Protein AF-A0A256ZF94-F1 (afdb_monomer_lite)

Secondary structure (DSSP, 8-state):
---HHHHHHHHHHHH---HHHHHHHHHHHHHTT-TTHHHH-SPPPPHHHHHH-HHHHHHHHHHHHHHHHHHHHHHTT-HHHHHHHHHHHHHHHHHHHHHHHHHHT--HHHHHHHHHHHHHHHHHHHHTTT--HHHHHHHHHHHHHHHHHHT-HHHHHHHHHHHHHHHHHHHH--HHHHHHHHHHHHHHHHHHHH-SSSHHHHHHHHHHHH--SHHHHHHHHHHHHHHHHHS---HHHHHHHHHHHHHHHHHHHHHTTHHHHHHTSSS-HHHHHHHHHHTTSTTTHHHHHHHHHHHHH---HHHHHHHHHHHHHSTTS-S--HHHHHHHHHHHTT---------

Structure (mmCIF, N/CA/C/O backbone):
data_AF-A0A256ZF94-F1
#
_entry.id   AF-A0A256ZF94-F1
#
loop_
_atom_site.group_PDB
_atom_site.id
_atom_site.type_symbol
_atom_site.label_atom_id
_atom_site.label_alt_id
_atom_site.label_comp_id
_atom_site.label_asym_id
_atom_site.label_entity_id
_atom_site.label_seq_id
_atom_site.pdbx_PDB_ins_code
_atom_site.Cartn_x
_atom_site.Cartn_y
_atom_site.Cartn_z
_atom_site.occupancy
_atom_site.B_iso_or_equiv
_atom_site.auth_seq_id
_atom_site.auth_comp_id
_atom_site.auth_asym_id
_atom_site.auth_atom_id
_atom_site.pdbx_PDB_model_num
ATOM 1 N N . MET A 1 1 ? -0.340 -6.735 3.953 1.00 87.12 1 MET A N 1
ATOM 2 C CA . MET A 1 1 ? -1.603 -6.292 4.560 1.00 87.12 1 MET A CA 1
ATOM 3 C C . MET A 1 1 ? -1.703 -6.907 5.923 1.00 87.12 1 MET A C 1
ATOM 5 O O . MET A 1 1 ? -1.241 -8.043 6.055 1.00 87.12 1 MET A O 1
ATOM 9 N N . PRO A 1 2 ? -2.253 -6.190 6.906 1.00 92.75 2 PRO A N 1
ATOM 10 C CA . PRO A 1 2 ? -2.688 -6.822 8.139 1.00 92.75 2 PRO A CA 1
ATOM 11 C C . PRO A 1 2 ? -3.667 -7.961 7.834 1.00 92.75 2 PRO A C 1
ATOM 13 O O . PRO A 1 2 ? -4.365 -7.941 6.823 1.00 92.75 2 PRO A O 1
ATOM 16 N N . SER A 1 3 ? -3.683 -8.992 8.675 1.00 94.31 3 SER A N 1
ATOM 17 C CA . SER A 1 3 ? -4.675 -10.062 8.543 1.00 94.31 3 SER A CA 1
ATOM 18 C C . SER A 1 3 ? -6.047 -9.591 9.034 1.00 94.31 3 SER A C 1
ATOM 20 O O . SER A 1 3 ? -6.138 -8.653 9.830 1.00 94.31 3 SER A O 1
ATOM 22 N N . TRP A 1 4 ? -7.120 -10.296 8.656 1.00 95.06 4 TRP A N 1
ATOM 23 C CA . TRP A 1 4 ? -8.466 -10.013 9.178 1.00 95.06 4 TRP A CA 1
ATOM 24 C C . TRP A 1 4 ? -8.523 -10.034 10.705 1.00 95.06 4 TRP A C 1
ATOM 26 O O . TRP A 1 4 ? -9.269 -9.265 11.299 1.00 95.06 4 TRP A O 1
ATOM 36 N N . ASN A 1 5 ? -7.695 -10.857 11.358 1.00 97.12 5 ASN A N 1
ATOM 37 C CA . ASN A 1 5 ? -7.601 -10.887 12.818 1.00 97.12 5 ASN A CA 1
ATOM 38 C C . ASN A 1 5 ? -7.171 -9.526 13.382 1.00 97.12 5 ASN A C 1
ATOM 40 O O . ASN A 1 5 ? -7.716 -9.092 14.391 1.00 97.12 5 ASN A O 1
ATOM 44 N N . VAL A 1 6 ? -6.225 -8.847 12.724 1.00 97.69 6 VAL A N 1
ATOM 45 C CA . VAL A 1 6 ? -5.786 -7.502 13.118 1.00 97.69 6 VAL A CA 1
ATOM 46 C C . VAL A 1 6 ? -6.902 -6.491 12.879 1.00 97.69 6 VAL A C 1
ATOM 48 O O . VAL A 1 6 ? -7.195 -5.701 13.770 1.00 97.69 6 VAL A O 1
ATOM 51 N N . HIS A 1 7 ? -7.563 -6.545 11.718 1.00 97.00 7 HIS A N 1
ATOM 52 C CA . HIS A 1 7 ? -8.671 -5.636 11.403 1.00 97.00 7 HIS A CA 1
ATOM 53 C C . HIS A 1 7 ? -9.800 -5.759 12.426 1.00 97.00 7 HIS A C 1
ATOM 55 O O . HIS A 1 7 ? -10.228 -4.756 12.990 1.00 97.00 7 HIS A O 1
ATOM 61 N N . ARG A 1 8 ? -10.224 -6.992 12.727 1.00 97.75 8 ARG A N 1
ATOM 62 C CA . ARG A 1 8 ? -11.220 -7.279 13.761 1.00 97.75 8 ARG A CA 1
ATOM 63 C C . ARG A 1 8 ? -10.808 -6.755 15.128 1.00 97.75 8 ARG A C 1
ATOM 65 O O . ARG A 1 8 ? -11.601 -6.089 15.779 1.00 97.75 8 ARG A O 1
ATOM 72 N N . ALA A 1 9 ? -9.581 -7.049 15.556 1.00 98.31 9 ALA A N 1
ATOM 73 C CA . ALA A 1 9 ? -9.104 -6.647 16.873 1.00 98.31 9 ALA A CA 1
ATOM 74 C C . ALA A 1 9 ? -9.095 -5.123 17.036 1.00 98.31 9 ALA A C 1
ATOM 76 O O . ALA A 1 9 ? -9.482 -4.621 18.085 1.00 98.31 9 ALA A O 1
ATOM 77 N N . VAL A 1 10 ? -8.691 -4.372 16.008 1.00 98.25 10 VAL A N 1
ATOM 78 C CA . VAL A 1 10 ? -8.751 -2.904 16.054 1.00 98.25 10 VAL A CA 1
ATOM 79 C C . VAL A 1 10 ? -10.204 -2.418 16.018 1.00 98.25 10 VAL A C 1
ATOM 81 O O . VAL A 1 10 ? -10.569 -1.564 16.819 1.00 98.25 10 VAL A O 1
ATOM 84 N N . ALA A 1 11 ? -11.047 -2.974 15.143 1.00 98.12 11 ALA A N 1
ATOM 85 C CA . ALA A 1 11 ? -12.455 -2.589 15.028 1.00 98.12 11 ALA A CA 1
ATOM 86 C C . ALA A 1 11 ? -13.217 -2.772 16.353 1.00 98.12 11 ALA A C 1
ATOM 88 O O . ALA A 1 11 ? -13.875 -1.844 16.819 1.00 98.12 11 ALA A O 1
ATOM 89 N N . MET A 1 12 ? -13.051 -3.928 16.997 1.00 98.44 12 MET A N 1
ATOM 90 C CA . MET A 1 12 ? -13.685 -4.240 18.277 1.00 98.44 12 MET A CA 1
ATOM 91 C C . MET A 1 12 ? -13.097 -3.404 19.415 1.00 98.44 12 MET A C 1
ATOM 93 O O . MET A 1 12 ? -13.823 -2.686 20.094 1.00 98.44 12 MET A O 1
ATOM 97 N N . ASN A 1 13 ? -11.776 -3.455 19.603 1.00 98.38 13 ASN A N 1
ATOM 98 C CA . ASN A 1 13 ? -11.150 -2.910 20.811 1.00 98.38 13 ASN A CA 1
ATOM 99 C C . ASN A 1 13 ? -11.062 -1.380 20.803 1.00 98.38 13 ASN A C 1
ATOM 101 O O . ASN A 1 13 ? -10.918 -0.777 21.861 1.00 98.38 13 ASN A O 1
ATOM 105 N N . VAL A 1 14 ? -11.079 -0.752 19.623 1.00 98.31 14 VAL A N 1
ATOM 106 C CA . VAL A 1 14 ? -10.886 0.699 19.485 1.00 98.31 14 VAL A CA 1
ATOM 107 C C . VAL A 1 14 ? -12.174 1.401 19.057 1.00 98.31 14 VAL A C 1
ATOM 109 O O . VAL A 1 14 ? -12.477 2.491 19.545 1.00 98.31 14 VAL A O 1
ATOM 112 N N . PHE A 1 15 ? -12.963 0.793 18.171 1.00 97.94 15 PHE A N 1
ATOM 113 C CA . PHE A 1 15 ? -14.185 1.408 17.642 1.00 97.94 15 PHE A CA 1
ATOM 114 C C . PHE A 1 15 ? -15.477 0.807 18.201 1.00 97.94 15 PHE A C 1
ATOM 116 O O . PHE A 1 15 ? -16.536 1.365 17.943 1.00 97.94 15 PHE A O 1
ATOM 123 N N . GLY A 1 16 ? -15.410 -0.275 18.985 1.00 98.12 16 GLY A N 1
ATOM 124 C CA . GLY A 1 16 ? -16.602 -0.938 19.521 1.00 98.12 16 GLY A CA 1
ATOM 125 C C . GLY A 1 16 ? -17.448 -1.637 18.453 1.00 98.12 16 GLY A C 1
ATOM 126 O O . GLY A 1 16 ? -18.594 -1.981 18.716 1.00 98.12 16 GLY A O 1
ATOM 127 N N . ILE A 1 17 ? -16.902 -1.850 17.252 1.00 98.44 17 ILE A N 1
ATOM 128 C CA . ILE A 1 17 ? -17.617 -2.504 16.153 1.00 98.44 17 ILE A CA 1
ATOM 129 C C . ILE A 1 17 ? -17.658 -4.001 16.427 1.00 98.44 17 ILE A C 1
ATOM 131 O O . ILE A 1 17 ? -16.619 -4.615 16.689 1.00 98.44 17 ILE A O 1
ATOM 135 N N . SER A 1 18 ? -18.844 -4.599 16.325 1.00 98.38 18 SER A N 1
ATOM 136 C CA . SER A 1 18 ? -19.012 -6.030 16.562 1.00 98.38 18 SER A CA 1
ATOM 137 C C . SER A 1 18 ? -18.163 -6.878 15.613 1.00 98.38 18 SER A C 1
ATOM 139 O O . SER A 1 18 ? -17.856 -6.507 14.470 1.00 98.38 18 SER A O 1
ATOM 141 N N . ARG A 1 19 ? -17.780 -8.060 16.098 1.00 97.94 19 ARG A N 1
ATOM 142 C CA . ARG A 1 19 ? -16.948 -8.997 15.345 1.00 97.94 19 ARG A CA 1
ATOM 143 C C . ARG A 1 19 ? -17.607 -9.384 14.026 1.00 97.94 19 ARG A C 1
ATOM 145 O O . ARG A 1 19 ? -16.933 -9.459 13.002 1.00 97.94 19 ARG A O 1
ATOM 152 N N . GLU A 1 20 ? -18.913 -9.606 14.068 1.00 98.31 20 GLU A N 1
ATOM 153 C CA . GLU A 1 20 ? -19.749 -10.052 12.963 1.00 98.31 20 GLU A CA 1
ATOM 154 C C . GLU A 1 20 ? -19.758 -9.015 11.835 1.00 98.31 20 GLU A C 1
ATOM 156 O O . GLU A 1 20 ? -19.585 -9.370 10.666 1.00 98.31 20 GLU A O 1
ATOM 161 N N . ILE A 1 21 ? -19.895 -7.728 12.180 1.00 98.25 21 ILE A N 1
ATOM 162 C CA . ILE A 1 21 ? -19.857 -6.628 11.207 1.00 98.25 21 ILE A CA 1
ATOM 163 C C . ILE A 1 21 ? -18.455 -6.507 10.610 1.00 98.25 21 ILE A C 1
ATOM 165 O O . ILE A 1 21 ? -18.315 -6.484 9.385 1.00 98.25 21 ILE A O 1
ATOM 169 N N . ALA A 1 22 ? -17.414 -6.498 11.449 1.00 97.50 22 ALA A N 1
ATOM 170 C CA . ALA A 1 22 ? -16.033 -6.413 10.982 1.00 97.50 22 ALA A CA 1
ATOM 171 C C . ALA A 1 22 ? -15.667 -7.583 10.048 1.00 97.50 22 ALA A C 1
ATOM 173 O O . ALA A 1 22 ? -15.036 -7.376 9.010 1.00 97.50 22 ALA A O 1
ATOM 174 N N . ASP A 1 23 ? -16.090 -8.809 10.371 1.00 96.81 23 ASP A N 1
ATOM 175 C CA . ASP A 1 23 ? -15.877 -9.990 9.530 1.00 96.81 23 ASP A CA 1
ATOM 176 C C . ASP A 1 23 ? -16.614 -9.899 8.200 1.00 96.81 23 ASP A C 1
ATOM 178 O O . ASP A 1 23 ? -16.032 -10.176 7.147 1.00 96.81 23 ASP A O 1
ATOM 182 N N . LYS A 1 24 ? -17.882 -9.488 8.225 1.00 96.44 24 LYS A N 1
ATOM 183 C CA . LYS A 1 24 ? -18.684 -9.359 7.011 1.00 96.44 24 LYS A CA 1
ATOM 184 C C . LYS A 1 24 ? -18.116 -8.295 6.079 1.00 96.44 24 LYS A C 1
ATOM 186 O O . LYS A 1 24 ? -17.991 -8.550 4.884 1.00 96.44 24 LYS A O 1
ATOM 191 N N . VAL A 1 25 ? -17.715 -7.142 6.612 1.00 94.75 25 VAL A N 1
ATOM 192 C CA . VAL A 1 25 ? -17.098 -6.077 5.813 1.00 94.75 25 VAL A CA 1
ATOM 193 C C . VAL A 1 25 ? -15.745 -6.517 5.258 1.00 94.75 25 VAL A C 1
ATOM 195 O O . VAL A 1 25 ? -15.528 -6.356 4.062 1.00 94.75 25 VAL A O 1
ATOM 198 N N . ASN A 1 26 ? -14.871 -7.148 6.053 1.00 93.81 26 ASN A N 1
ATOM 199 C CA . ASN A 1 26 ? -13.594 -7.672 5.548 1.00 93.81 26 ASN A CA 1
ATOM 200 C C . ASN A 1 26 ? -13.788 -8.667 4.397 1.00 93.81 26 ASN A C 1
ATOM 202 O O . ASN A 1 26 ? -13.081 -8.580 3.397 1.00 93.81 26 ASN A O 1
ATOM 206 N N . ARG A 1 27 ? -14.771 -9.573 4.509 1.00 92.75 27 ARG A N 1
ATOM 207 C CA . ARG A 1 27 ? -15.112 -10.507 3.427 1.00 92.75 27 ARG A CA 1
ATOM 208 C C . ARG A 1 27 ? -15.542 -9.763 2.170 1.00 92.75 27 ARG A C 1
ATOM 210 O O . ARG A 1 27 ? -14.961 -10.009 1.125 1.00 92.75 27 ARG A O 1
ATOM 217 N N . ILE A 1 28 ? -16.511 -8.849 2.275 1.00 90.56 28 ILE A N 1
ATOM 218 C CA . ILE A 1 28 ? -17.020 -8.098 1.115 1.00 90.56 28 ILE A CA 1
ATOM 219 C C . ILE A 1 28 ? -15.895 -7.297 0.454 1.00 90.56 28 ILE A C 1
ATOM 221 O O . ILE A 1 28 ? -15.787 -7.278 -0.770 1.00 90.56 28 ILE A O 1
ATOM 225 N N . VAL A 1 29 ? -15.051 -6.640 1.254 1.00 87.62 29 VAL A N 1
ATOM 226 C CA . VAL A 1 29 ? -13.925 -5.864 0.738 1.00 87.62 29 VAL A CA 1
ATOM 227 C C . VAL A 1 29 ? -12.989 -6.781 -0.057 1.00 87.62 29 VAL A C 1
ATOM 229 O O . VAL A 1 29 ? -12.791 -6.541 -1.247 1.00 87.62 29 VAL A O 1
ATOM 232 N N . ASP A 1 30 ? -12.508 -7.874 0.532 1.00 84.69 30 ASP A N 1
ATOM 233 C CA . ASP A 1 30 ? -11.488 -8.736 -0.081 1.00 84.69 30 ASP A CA 1
ATOM 234 C C . ASP A 1 30 ? -11.986 -9.600 -1.245 1.00 84.69 30 ASP A C 1
ATOM 236 O O . ASP A 1 30 ? -11.211 -9.875 -2.162 1.00 84.69 30 ASP A O 1
ATOM 240 N N . THR A 1 31 ? -13.250 -10.033 -1.246 1.00 82.25 31 THR A N 1
ATOM 241 C CA . THR A 1 31 ? -13.758 -10.954 -2.278 1.00 82.25 31 THR A CA 1
ATOM 242 C C . THR A 1 31 ? -14.428 -10.258 -3.460 1.00 82.25 31 THR A C 1
ATOM 244 O O . THR A 1 31 ? -14.484 -10.838 -4.542 1.00 82.25 31 THR A O 1
ATOM 247 N N . GLU A 1 32 ? -14.942 -9.034 -3.302 1.00 74.31 32 GLU A N 1
ATOM 248 C CA . GLU A 1 32 ? -15.901 -8.467 -4.261 1.00 74.31 32 GLU A CA 1
ATOM 249 C C . GLU A 1 32 ? -15.378 -7.320 -5.152 1.00 74.31 32 GLU A C 1
ATOM 251 O O . GLU A 1 32 ? -16.173 -6.484 -5.595 1.00 74.31 32 GLU A O 1
ATOM 256 N N . ASP A 1 33 ? -14.074 -7.277 -5.459 1.00 69.31 33 ASP A N 1
ATOM 257 C CA . ASP A 1 33 ? -13.400 -6.182 -6.202 1.00 69.31 33 ASP A CA 1
ATOM 258 C C . ASP A 1 33 ? -13.499 -4.801 -5.498 1.00 69.31 33 ASP A C 1
ATOM 260 O O . ASP A 1 33 ? -13.269 -3.747 -6.099 1.00 69.31 33 ASP A O 1
ATOM 264 N N . VAL A 1 34 ? -13.836 -4.791 -4.205 1.00 74.50 34 VAL A N 1
ATOM 265 C CA . VAL A 1 34 ? -13.971 -3.588 -3.364 1.00 74.50 34 VAL A CA 1
ATOM 266 C C . VAL A 1 34 ? -12.653 -3.278 -2.633 1.00 74.50 34 VAL A C 1
ATOM 268 O O . VAL A 1 34 ? -12.347 -2.123 -2.349 1.00 74.50 34 VAL A O 1
ATOM 271 N N . HIS A 1 35 ? -11.816 -4.288 -2.411 1.00 66.69 35 HIS A N 1
ATOM 272 C CA . HIS A 1 35 ? -10.483 -4.203 -1.809 1.00 66.69 35 HIS A CA 1
ATOM 273 C C . HIS A 1 35 ? -9.598 -3.148 -2.466 1.00 66.69 35 HIS A C 1
ATOM 275 O O . HIS A 1 35 ? -8.882 -2.393 -1.803 1.00 66.69 35 HIS A O 1
ATOM 281 N N . ASP A 1 36 ? -9.703 -3.034 -3.785 1.00 60.53 36 ASP A N 1
ATOM 282 C CA . ASP A 1 36 ? -8.900 -2.090 -4.539 1.00 60.53 36 ASP A CA 1
ATOM 283 C C . ASP A 1 36 ? -9.399 -0.644 -4.421 1.00 60.53 36 ASP A C 1
ATOM 285 O O . ASP A 1 36 ? -8.673 0.260 -4.828 1.00 60.53 36 ASP A O 1
ATOM 289 N N . LEU A 1 37 ? -10.555 -0.358 -3.811 1.00 59.12 37 LEU A N 1
ATOM 290 C CA . LEU A 1 37 ? -11.019 1.022 -3.607 1.00 59.12 37 LEU A CA 1
ATOM 291 C C . LEU A 1 37 ? -10.021 1.862 -2.794 1.00 59.12 37 LEU A C 1
ATOM 293 O O . LEU A 1 37 ? -9.801 3.024 -3.132 1.00 59.12 37 LEU A O 1
ATOM 297 N N . GLY A 1 38 ? -9.339 1.256 -1.815 1.00 50.34 38 GLY A N 1
ATOM 298 C CA . GLY A 1 38 ? -8.306 1.906 -0.998 1.00 50.34 38 GLY A CA 1
ATOM 299 C C . GLY A 1 38 ? -6.908 1.962 -1.628 1.00 50.34 38 GLY A C 1
ATOM 300 O O . GLY A 1 38 ? -5.982 2.481 -1.012 1.00 50.34 38 GLY A O 1
ATOM 301 N N . ARG A 1 39 ? -6.706 1.409 -2.834 1.00 55.84 39 ARG A N 1
ATOM 302 C CA . ARG A 1 39 ? -5.391 1.407 -3.514 1.00 55.84 39 ARG A CA 1
ATOM 303 C C . ARG A 1 39 ? -5.452 1.922 -4.939 1.00 55.84 39 ARG A C 1
ATOM 305 O O . ARG A 1 39 ? -4.612 2.735 -5.329 1.00 55.84 39 ARG A O 1
ATOM 312 N N . ARG A 1 40 ? -6.399 1.414 -5.730 1.00 59.22 40 ARG A N 1
ATOM 313 C CA . ARG A 1 40 ? -6.720 1.775 -7.115 1.00 59.22 40 ARG A CA 1
ATOM 314 C C . ARG A 1 40 ? -8.136 1.299 -7.462 1.00 59.22 40 ARG A C 1
ATOM 316 O O . ARG A 1 40 ? -8.280 0.237 -8.060 1.00 59.22 40 ARG A O 1
ATOM 323 N N . LEU A 1 41 ? -9.158 2.116 -7.193 1.00 67.12 41 LEU A N 1
ATOM 324 C CA . LEU A 1 41 ? -10.448 2.037 -7.898 1.00 67.12 41 LEU A CA 1
ATOM 325 C C . LEU A 1 41 ? -10.193 1.632 -9.366 1.00 67.12 41 LEU A C 1
ATOM 327 O O . LEU A 1 41 ? -9.334 2.293 -9.974 1.00 67.12 41 LEU A O 1
ATOM 331 N N . PRO A 1 42 ? -10.888 0.621 -9.945 1.00 71.12 42 PRO A N 1
ATOM 332 C CA . PRO A 1 42 ? -10.621 0.166 -11.307 1.00 71.12 42 PRO A CA 1
ATOM 333 C C . PRO A 1 42 ? -10.468 1.377 -12.225 1.00 71.12 42 PRO A C 1
ATOM 335 O O . PRO A 1 42 ? -11.362 2.235 -12.230 1.00 71.12 42 PRO A O 1
ATOM 338 N N . PRO A 1 43 ? -9.300 1.556 -12.874 1.00 73.38 43 PRO A N 1
ATOM 339 C CA . PRO A 1 43 ? -8.933 2.840 -13.450 1.00 73.38 43 PRO A CA 1
ATOM 340 C C . PRO A 1 43 ? -10.007 3.271 -14.437 1.00 73.38 43 PRO A C 1
ATOM 342 O O . PRO A 1 43 ? -10.504 2.440 -15.199 1.00 73.38 43 PRO A O 1
ATOM 345 N N . LYS A 1 44 ? -10.352 4.566 -14.429 1.00 82.62 44 LYS A N 1
ATOM 346 C CA . LYS A 1 44 ? -11.235 5.104 -15.464 1.00 82.62 44 LYS A CA 1
ATOM 347 C C . LYS A 1 44 ? -10.647 4.704 -16.827 1.00 82.62 44 LYS A C 1
ATOM 349 O O . LYS A 1 44 ? -9.438 4.895 -17.019 1.00 82.62 44 LYS A O 1
ATOM 354 N N . PRO A 1 45 ? -11.450 4.113 -17.725 1.00 84.94 45 PRO A N 1
ATOM 355 C CA . PRO A 1 45 ? -10.974 3.766 -19.053 1.00 84.94 45 PRO A CA 1
ATOM 356 C C . PRO A 1 45 ? -10.428 5.018 -19.739 1.00 84.94 45 PRO A C 1
ATOM 358 O O . PRO A 1 45 ? -11.012 6.100 -19.644 1.00 84.94 45 PRO A O 1
ATOM 361 N N . ARG A 1 46 ? -9.259 4.891 -20.368 1.00 85.50 46 ARG A N 1
ATOM 362 C CA . ARG A 1 46 ? -8.633 6.010 -21.087 1.00 85.50 46 ARG A CA 1
ATOM 363 C C . ARG A 1 46 ? -9.383 6.257 -22.391 1.00 85.50 46 ARG A C 1
ATOM 365 O O . ARG A 1 46 ? -9.920 5.319 -22.965 1.00 85.50 46 ARG A O 1
ATOM 372 N N . LEU A 1 47 ? -9.324 7.481 -22.917 1.00 85.69 47 LEU A N 1
ATOM 373 C CA . LEU A 1 47 ? -9.917 7.801 -24.222 1.00 85.69 47 LEU A CA 1
ATOM 374 C C . LEU A 1 47 ? -9.425 6.850 -25.327 1.00 85.69 47 LEU A C 1
ATOM 376 O O . LEU A 1 47 ? -10.220 6.310 -26.079 1.00 85.69 47 LEU A O 1
ATOM 380 N N . ILE A 1 48 ? -8.122 6.556 -25.355 1.00 83.75 48 ILE A N 1
ATOM 381 C CA . ILE A 1 48 ? -7.554 5.608 -26.324 1.00 83.75 48 ILE A CA 1
ATOM 382 C C . ILE A 1 48 ? -8.081 4.176 -26.157 1.00 83.75 48 ILE A C 1
ATOM 384 O O . ILE A 1 48 ? -8.116 3.428 -27.123 1.00 83.75 48 ILE A O 1
ATOM 388 N N . GLU A 1 49 ? -8.491 3.782 -24.947 1.00 84.44 49 GLU A N 1
ATOM 389 C CA . GLU A 1 49 ? -9.113 2.472 -24.730 1.00 84.44 49 GLU A CA 1
ATOM 390 C C . GLU A 1 49 ? -10.533 2.468 -25.289 1.00 84.44 49 GLU A C 1
ATOM 392 O O . GLU A 1 49 ? -10.888 1.511 -25.951 1.00 84.44 49 GLU A O 1
ATOM 397 N N . TRP A 1 50 ? -11.300 3.549 -25.127 1.00 89.00 50 TRP A N 1
ATOM 398 C CA . TRP A 1 50 ? -12.606 3.676 -25.784 1.00 89.00 50 TRP A CA 1
ATOM 399 C C . TRP A 1 50 ? -12.517 3.602 -27.308 1.00 89.00 50 TRP A C 1
ATOM 401 O O . TRP A 1 50 ? -13.380 2.999 -27.930 1.00 89.00 50 TRP A O 1
ATOM 411 N N . ILE A 1 51 ? -11.468 4.186 -27.893 1.00 88.38 51 ILE A N 1
ATOM 412 C CA . ILE A 1 51 ? -11.280 4.222 -29.349 1.00 88.38 51 ILE A CA 1
ATOM 413 C C . ILE A 1 51 ? -10.763 2.878 -29.884 1.00 88.38 51 ILE A C 1
ATOM 415 O O . ILE A 1 51 ? -11.267 2.385 -30.884 1.00 88.38 51 ILE A O 1
ATOM 419 N N . LEU A 1 52 ? -9.745 2.289 -29.244 1.00 88.31 52 LEU A N 1
ATOM 420 C CA . LEU A 1 52 ? -9.038 1.117 -29.784 1.00 88.31 52 LEU A CA 1
ATOM 421 C C . LEU A 1 52 ? -9.505 -0.226 -29.203 1.00 88.31 52 LEU A C 1
ATOM 423 O O . LEU A 1 52 ? -9.147 -1.271 -29.738 1.00 88.31 52 LEU A O 1
ATOM 427 N N . ASN A 1 53 ? -10.208 -0.233 -28.068 1.00 91.81 53 ASN A N 1
ATOM 428 C CA . ASN A 1 53 ? -10.634 -1.450 -27.373 1.00 91.81 53 ASN A CA 1
ATOM 429 C C . ASN A 1 53 ? -11.864 -1.173 -26.485 1.00 91.81 53 ASN A C 1
ATOM 431 O O . ASN A 1 53 ? -11.779 -1.159 -25.248 1.00 91.81 53 ASN A O 1
ATOM 435 N N . TRP A 1 54 ? -12.990 -0.887 -27.141 1.00 93.50 54 TRP A N 1
ATOM 436 C CA . TRP A 1 54 ? -14.219 -0.435 -26.490 1.00 93.50 54 TRP A CA 1
ATOM 437 C C . TRP A 1 54 ? -14.762 -1.455 -25.473 1.00 93.50 54 TRP A C 1
ATOM 439 O O . TRP A 1 54 ? -15.128 -1.055 -24.371 1.00 93.50 54 TRP A O 1
ATOM 449 N N . GLU A 1 55 ? -14.697 -2.758 -25.767 1.00 94.12 55 GLU A N 1
ATOM 450 C CA . GLU A 1 55 ? -15.156 -3.834 -24.870 1.00 94.12 55 GLU A CA 1
ATOM 451 C C . GLU A 1 55 ? -14.416 -3.802 -23.527 1.00 94.12 55 GLU A C 1
ATOM 453 O O . GLU A 1 55 ? -15.018 -3.799 -22.452 1.00 94.12 55 GLU A O 1
ATOM 458 N N . LYS A 1 56 ? -13.083 -3.682 -23.561 1.00 89.38 56 LYS A N 1
ATOM 459 C CA . LYS A 1 56 ? -12.266 -3.571 -22.346 1.00 89.38 56 LYS A CA 1
ATOM 460 C C . LYS A 1 56 ? -12.526 -2.269 -21.595 1.00 89.38 56 LYS A C 1
ATOM 462 O O . LYS A 1 56 ? -12.399 -2.220 -20.366 1.00 89.38 56 LYS A O 1
ATOM 467 N N . ALA A 1 57 ? -12.815 -1.185 -22.313 1.00 90.56 57 ALA A N 1
ATOM 468 C CA . ALA A 1 57 ? -13.169 0.087 -21.699 1.00 90.56 57 ALA A CA 1
ATOM 469 C C . ALA A 1 57 ? -14.512 -0.013 -20.957 1.00 90.56 57 ALA A C 1
ATOM 471 O O . ALA A 1 57 ? -14.618 0.444 -19.812 1.00 90.56 57 ALA A O 1
ATOM 472 N N . GLU A 1 58 ? -15.495 -0.672 -21.566 1.00 93.25 58 GLU A N 1
ATOM 473 C CA . GLU A 1 58 ? -16.799 -0.943 -20.976 1.00 93.25 58 GLU A CA 1
ATOM 474 C C . GLU A 1 58 ? -16.703 -1.882 -19.770 1.00 93.25 58 GLU A C 1
ATOM 476 O O . GLU A 1 58 ? -17.221 -1.545 -18.704 1.00 93.25 58 GLU A O 1
ATOM 481 N N . GLU A 1 59 ? -15.944 -2.979 -19.865 1.00 90.62 59 GLU A N 1
ATOM 482 C CA . GLU A 1 59 ? -15.696 -3.893 -18.743 1.00 90.62 59 GLU A CA 1
ATOM 483 C C . GLU A 1 59 ? -15.125 -3.133 -17.532 1.00 90.62 59 GLU A C 1
ATOM 485 O O . GLU A 1 59 ? -15.627 -3.245 -16.409 1.00 90.62 59 GLU A O 1
ATOM 490 N N . LYS A 1 60 ? -14.114 -2.278 -17.752 1.00 88.38 60 LYS A N 1
ATOM 491 C CA . LYS A 1 60 ? -13.531 -1.437 -16.694 1.00 88.38 60 LYS A CA 1
ATOM 492 C C . LYS A 1 60 ? -14.543 -0.472 -16.092 1.00 88.38 60 LYS A C 1
ATOM 494 O O . LYS A 1 60 ? -14.567 -0.309 -14.869 1.00 88.38 60 LYS A O 1
ATOM 499 N N . LYS A 1 61 ? -15.356 0.185 -16.927 1.00 90.12 61 LYS A N 1
ATOM 500 C CA . LYS A 1 61 ? -16.415 1.096 -16.472 1.00 90.12 61 LYS A CA 1
ATOM 501 C C . LYS A 1 61 ? -17.424 0.339 -15.609 1.00 90.12 61 LYS A C 1
ATOM 503 O O . LYS A 1 61 ? -17.723 0.793 -14.508 1.00 90.12 61 LYS A O 1
ATOM 508 N N . LEU A 1 62 ? -17.885 -0.826 -16.060 1.00 90.44 62 LEU A N 1
ATOM 509 C CA . LEU A 1 62 ? -18.853 -1.652 -15.346 1.00 90.44 62 LEU A CA 1
ATOM 510 C C . LEU A 1 62 ? -18.295 -2.151 -14.009 1.00 90.44 62 LEU A C 1
ATOM 512 O O . LEU A 1 62 ? -18.962 -2.003 -12.984 1.00 90.44 62 LEU A O 1
ATOM 516 N N . ARG A 1 63 ? -17.063 -2.678 -13.986 1.00 86.88 63 ARG A N 1
ATOM 517 C CA . ARG A 1 63 ? -16.392 -3.106 -12.743 1.00 86.88 63 ARG A CA 1
ATOM 518 C C . ARG A 1 63 ? -16.258 -1.950 -11.759 1.00 86.88 63 ARG A C 1
ATOM 520 O O . ARG A 1 63 ? -16.594 -2.104 -10.588 1.00 86.88 63 ARG A O 1
ATOM 527 N N . ARG A 1 64 ? -15.858 -0.767 -12.236 1.00 86.38 64 ARG A N 1
ATOM 528 C CA . ARG A 1 64 ? -15.785 0.445 -11.410 1.00 86.38 64 ARG A CA 1
ATOM 529 C C . ARG A 1 64 ? -17.147 0.818 -10.820 1.00 86.38 64 ARG A C 1
ATOM 531 O O . ARG A 1 64 ? -17.233 1.064 -9.621 1.00 86.38 64 ARG A O 1
ATOM 538 N N . THR A 1 65 ? -18.199 0.860 -11.637 1.00 88.00 65 THR A N 1
ATOM 539 C CA . THR A 1 65 ? -19.557 1.197 -11.185 1.00 88.00 65 THR A CA 1
ATOM 540 C C . THR A 1 65 ? -20.065 0.190 -10.158 1.00 88.00 65 THR A C 1
ATOM 542 O O . THR A 1 65 ? -20.578 0.596 -9.117 1.00 88.00 65 THR A O 1
ATOM 545 N N . LYS A 1 66 ? -19.863 -1.113 -10.397 1.00 88.81 66 LYS A N 1
ATOM 546 C CA . LYS A 1 66 ? -20.215 -2.175 -9.444 1.00 88.81 66 LYS A CA 1
ATOM 547 C C . LYS A 1 66 ? -19.489 -1.990 -8.110 1.00 88.81 66 LYS A C 1
ATOM 549 O O . LYS A 1 66 ? -20.145 -2.016 -7.073 1.00 88.81 66 LYS A O 1
ATOM 554 N N . ALA A 1 67 ? -18.179 -1.740 -8.128 1.00 86.06 67 ALA A N 1
ATOM 555 C CA . ALA A 1 67 ? -17.397 -1.513 -6.912 1.00 86.06 67 ALA A CA 1
ATOM 556 C C . ALA A 1 67 ? -17.889 -0.283 -6.124 1.00 86.06 67 ALA A C 1
ATOM 558 O O . ALA A 1 67 ? -18.071 -0.357 -4.910 1.00 86.06 67 ALA A O 1
ATOM 559 N N . LEU A 1 68 ? -18.189 0.828 -6.811 1.00 86.88 68 LEU A N 1
ATOM 560 C CA . LEU A 1 68 ? -18.731 2.041 -6.184 1.00 86.88 68 LEU A CA 1
ATOM 561 C C . LEU A 1 68 ? -20.122 1.818 -5.575 1.00 86.88 68 LEU A C 1
ATOM 563 O O . LEU A 1 68 ? -20.379 2.262 -4.459 1.00 86.88 68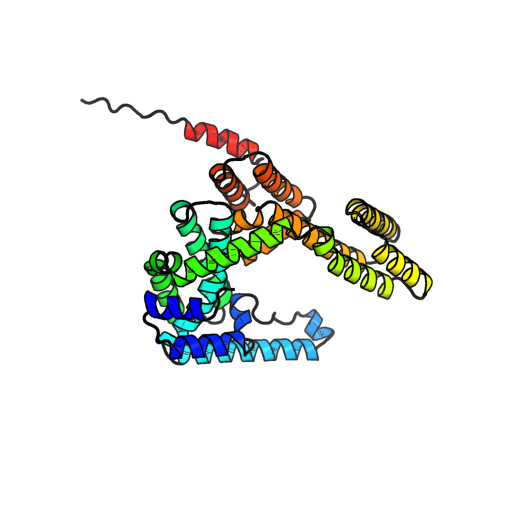 LEU A O 1
ATOM 567 N N . LEU A 1 69 ? -21.020 1.131 -6.286 1.00 88.81 69 LEU A N 1
ATOM 568 C CA . LEU A 1 69 ? -22.355 0.809 -5.775 1.00 88.81 69 LEU A CA 1
ATOM 569 C C . LEU A 1 69 ? -22.282 -0.094 -4.544 1.00 88.81 69 LEU A C 1
ATOM 571 O O . LEU A 1 69 ? -23.023 0.119 -3.590 1.00 88.81 69 LEU A O 1
ATOM 575 N N . LYS A 1 70 ? -21.373 -1.073 -4.538 1.00 88.81 70 LYS A N 1
ATOM 576 C CA . LYS A 1 70 ? -21.148 -1.941 -3.378 1.00 88.81 70 LYS A CA 1
ATOM 577 C C . LYS A 1 70 ? -20.623 -1.161 -2.180 1.00 88.81 70 LYS A C 1
ATOM 579 O O . LYS A 1 70 ? -21.194 -1.288 -1.105 1.00 88.81 70 LYS A O 1
ATOM 584 N N . ALA A 1 71 ? -19.624 -0.300 -2.370 1.00 89.00 71 ALA A N 1
ATOM 585 C CA . ALA A 1 71 ? -19.140 0.571 -1.299 1.00 89.00 71 ALA A CA 1
ATOM 586 C C . ALA A 1 71 ? -20.262 1.442 -0.722 1.00 89.00 71 ALA A C 1
ATOM 588 O O . ALA A 1 71 ? -20.451 1.473 0.489 1.00 89.00 71 ALA A O 1
ATOM 589 N N . LYS A 1 72 ? -21.080 2.061 -1.584 1.00 89.44 72 LYS A N 1
ATOM 590 C CA . LYS A 1 72 ? -22.266 2.818 -1.154 1.00 89.44 72 LYS A CA 1
ATOM 591 C C . LYS A 1 72 ? -23.248 1.964 -0.356 1.00 89.44 72 LYS A C 1
ATOM 593 O O . LYS A 1 72 ? -23.735 2.417 0.669 1.00 89.44 72 LYS A O 1
ATOM 598 N N . ARG A 1 73 ? -23.514 0.725 -0.779 1.00 91.81 73 ARG A N 1
ATOM 599 C CA . ARG A 1 73 ? -24.386 -0.201 -0.035 1.00 91.81 73 ARG A CA 1
ATOM 600 C C . ARG A 1 73 ? -23.829 -0.551 1.343 1.00 91.81 73 ARG A C 1
ATOM 602 O O . ARG A 1 73 ? -24.604 -0.586 2.287 1.00 91.81 73 ARG A O 1
ATOM 609 N N . ILE A 1 74 ? -22.521 -0.792 1.461 1.00 91.62 74 ILE A N 1
ATOM 610 C CA . ILE A 1 74 ? -21.875 -1.060 2.755 1.00 91.62 74 ILE A CA 1
ATOM 611 C C . ILE A 1 74 ? -22.039 0.152 3.673 1.00 91.62 74 ILE A C 1
ATOM 613 O O . ILE A 1 74 ? -22.514 0.010 4.792 1.00 91.62 74 ILE A O 1
ATOM 617 N N . MET A 1 75 ? -21.694 1.344 3.187 1.00 90.62 75 MET A N 1
ATOM 618 C CA . MET A 1 75 ? -21.757 2.560 3.998 1.00 90.62 75 MET A CA 1
ATOM 619 C C . MET A 1 75 ? -23.187 2.940 4.396 1.00 90.62 75 MET A C 1
ATOM 621 O O . MET A 1 75 ? -23.405 3.386 5.512 1.00 90.62 75 MET A O 1
ATOM 625 N N . ASN A 1 76 ? -24.166 2.716 3.517 1.00 92.62 76 ASN A N 1
ATOM 626 C CA . ASN A 1 76 ? -25.568 3.016 3.804 1.00 92.62 76 ASN A CA 1
ATOM 627 C C . ASN A 1 76 ? -26.245 1.956 4.692 1.00 92.62 76 ASN A C 1
ATOM 629 O O . ASN A 1 76 ? -27.399 2.145 5.064 1.00 92.62 76 ASN A O 1
ATOM 633 N N . ALA A 1 77 ? -25.583 0.832 4.996 1.00 94.69 77 ALA A N 1
ATOM 634 C CA . ALA A 1 77 ? -26.180 -0.229 5.805 1.00 94.69 77 ALA A CA 1
ATOM 635 C C . ALA A 1 77 ? -26.306 0.182 7.279 1.00 94.69 77 ALA A C 1
ATOM 637 O O . ALA A 1 77 ? -27.363 0.011 7.878 1.00 94.69 77 ALA A O 1
ATOM 638 N N . SER A 1 78 ? -25.230 0.713 7.864 1.00 95.75 78 SER A N 1
ATOM 639 C CA . SER A 1 78 ? -25.224 1.365 9.177 1.00 95.75 78 SER A CA 1
ATOM 640 C C . SER A 1 78 ? -23.890 2.080 9.410 1.00 95.75 78 SER A C 1
ATOM 642 O O . SER A 1 78 ? -22.909 1.832 8.698 1.00 95.75 78 SER A O 1
ATOM 644 N N . ARG A 1 79 ? -23.823 2.906 10.464 1.00 95.69 79 ARG A N 1
ATOM 645 C CA . ARG A 1 79 ? -22.582 3.567 10.900 1.00 95.69 79 ARG A CA 1
ATOM 646 C C . ARG A 1 79 ? -21.437 2.571 11.105 1.00 95.69 79 ARG A C 1
ATOM 648 O O . ARG A 1 79 ? -20.340 2.802 10.608 1.00 95.69 79 ARG A O 1
ATOM 655 N N . ASP A 1 80 ? -21.694 1.446 11.767 1.00 97.44 80 ASP A N 1
ATOM 656 C CA . ASP A 1 80 ? -20.670 0.435 12.051 1.00 97.44 80 ASP A CA 1
ATOM 657 C C . ASP A 1 80 ? -20.123 -0.220 10.777 1.00 97.44 80 ASP A C 1
ATOM 659 O O . ASP A 1 80 ? -18.920 -0.467 10.678 1.00 97.44 80 ASP A O 1
ATOM 663 N N . TYR A 1 81 ? -20.972 -0.461 9.770 1.00 96.88 81 TYR A N 1
ATOM 664 C CA . TYR A 1 81 ? -20.514 -0.973 8.474 1.00 96.88 81 TYR A CA 1
ATOM 665 C C . TYR A 1 81 ? -19.655 0.057 7.733 1.00 96.88 81 TYR A C 1
ATOM 667 O O . TYR A 1 81 ? -18.606 -0.304 7.193 1.00 96.88 81 TYR A O 1
ATOM 675 N N . ALA A 1 82 ? -20.064 1.331 7.726 1.00 95.00 82 ALA A N 1
ATOM 676 C CA . ALA A 1 82 ? -19.284 2.414 7.129 1.00 95.00 82 ALA A CA 1
ATOM 677 C C . ALA A 1 82 ? -17.914 2.557 7.811 1.00 95.00 82 ALA A C 1
ATOM 679 O O . ALA A 1 82 ? -16.878 2.592 7.148 1.00 95.00 82 ALA A O 1
ATOM 680 N N . TYR A 1 83 ? -17.894 2.556 9.142 1.00 96.94 83 TYR A N 1
ATOM 681 C CA . TYR A 1 83 ? -16.671 2.665 9.929 1.00 96.94 83 TYR A CA 1
ATOM 682 C C . TYR A 1 83 ? -15.750 1.460 9.749 1.00 96.94 83 TYR A C 1
ATOM 684 O O . TYR A 1 83 ? -14.548 1.643 9.574 1.00 96.94 83 TYR A O 1
ATOM 692 N N . ALA A 1 84 ? -16.283 0.235 9.732 1.00 96.69 84 ALA A N 1
ATOM 693 C CA . ALA A 1 84 ? -15.490 -0.958 9.448 1.00 96.69 84 ALA A CA 1
ATOM 694 C C . ALA A 1 84 ? -14.859 -0.894 8.048 1.00 96.69 84 ALA A C 1
ATOM 696 O O . ALA A 1 84 ? -13.703 -1.282 7.870 1.00 96.69 84 ALA A O 1
ATOM 697 N N . PHE A 1 85 ? -15.596 -0.365 7.067 1.00 94.62 85 PHE A N 1
ATOM 698 C CA . PHE A 1 85 ? -15.118 -0.187 5.699 1.00 94.62 85 PHE A CA 1
ATOM 699 C C . PHE A 1 85 ? -13.974 0.833 5.626 1.00 94.62 85 PHE A C 1
ATOM 701 O O . PHE A 1 85 ? -12.911 0.537 5.075 1.00 94.62 85 PHE A O 1
ATOM 708 N N . PHE A 1 86 ? -14.142 2.008 6.235 1.00 94.62 86 PHE A N 1
ATOM 709 C CA . PHE A 1 86 ? -13.084 3.016 6.281 1.00 94.62 86 PHE A CA 1
ATOM 710 C C . PHE A 1 86 ? -11.867 2.537 7.078 1.00 94.62 86 PHE A C 1
ATOM 712 O O . PHE A 1 86 ? -10.732 2.714 6.632 1.00 94.62 86 PHE A O 1
ATOM 719 N N . LEU A 1 87 ? -12.088 1.867 8.211 1.00 96.19 87 LEU A N 1
ATOM 720 C CA . LEU A 1 87 ? -11.027 1.335 9.061 1.00 96.19 87 LEU A CA 1
ATOM 721 C C . LEU A 1 87 ? -10.199 0.263 8.349 1.00 96.19 87 LEU A C 1
ATOM 723 O O . LEU A 1 87 ? -8.976 0.270 8.477 1.00 96.19 87 LEU A O 1
ATOM 727 N N . HIS A 1 88 ? -10.830 -0.617 7.566 1.00 95.12 88 HIS A N 1
ATOM 728 C CA . HIS A 1 88 ? -10.118 -1.595 6.741 1.00 95.12 88 HIS A CA 1
ATOM 729 C C . HIS A 1 88 ? -9.085 -0.897 5.845 1.00 95.12 88 HIS A C 1
ATOM 731 O O . HIS A 1 88 ? -7.903 -1.247 5.850 1.00 95.12 88 HIS A O 1
ATOM 737 N N . HIS A 1 89 ? -9.510 0.128 5.103 1.00 93.00 89 HIS A N 1
ATOM 738 C CA . HIS A 1 89 ? -8.619 0.865 4.210 1.00 93.00 89 HIS A CA 1
ATOM 739 C C . HIS A 1 89 ? -7.581 1.699 4.976 1.00 93.00 89 HIS A C 1
ATOM 741 O O . HIS A 1 89 ? -6.422 1.761 4.564 1.00 93.00 89 HIS A O 1
ATOM 747 N N . ALA A 1 90 ? -7.953 2.285 6.115 1.00 95.06 90 ALA A N 1
ATOM 748 C CA . ALA A 1 90 ? -7.035 3.035 6.968 1.00 95.06 90 ALA A CA 1
ATOM 749 C C . ALA A 1 90 ? -5.890 2.149 7.480 1.00 95.06 90 ALA A C 1
ATOM 751 O O . ALA A 1 90 ? -4.723 2.536 7.404 1.00 95.06 90 ALA A O 1
ATOM 752 N N . LEU A 1 91 ? -6.201 0.934 7.944 1.00 96.19 91 LEU A N 1
ATOM 753 C CA . LEU A 1 91 ? -5.208 -0.033 8.420 1.00 96.19 91 LEU A CA 1
ATOM 754 C C . LEU A 1 91 ? -4.272 -0.493 7.306 1.00 96.19 91 LEU A C 1
ATOM 756 O O . LEU A 1 91 ? -3.067 -0.631 7.524 1.00 96.19 91 LEU A O 1
ATOM 760 N N . ASP A 1 92 ? -4.794 -0.656 6.098 1.00 93.44 92 ASP A N 1
ATOM 761 C CA . ASP A 1 92 ? -4.006 -0.991 4.920 1.00 93.44 92 ASP A CA 1
ATOM 762 C C . ASP A 1 92 ? -2.975 0.072 4.532 1.00 93.44 92 ASP A C 1
ATOM 764 O O . ASP A 1 92 ? -1.889 -0.263 4.045 1.00 93.44 92 ASP A O 1
ATOM 768 N N . LEU A 1 93 ? -3.307 1.343 4.757 1.00 93.31 93 LEU A N 1
ATOM 769 C CA . LEU A 1 93 ? -2.433 2.492 4.518 1.00 93.31 93 LEU A CA 1
ATOM 770 C C . LEU A 1 93 ? -1.464 2.726 5.680 1.00 93.31 93 LEU A C 1
ATOM 772 O O . LEU A 1 93 ? -0.310 3.108 5.469 1.00 93.31 93 LEU A O 1
ATOM 776 N N . LEU A 1 94 ? -1.912 2.457 6.904 1.00 96.56 94 LEU A N 1
ATOM 777 C CA . LEU A 1 94 ? -1.129 2.589 8.126 1.00 96.56 94 LEU A CA 1
ATOM 778 C C . LEU A 1 94 ? -0.040 1.511 8.230 1.00 96.56 94 LEU A C 1
ATOM 780 O O . LEU A 1 94 ? 1.109 1.809 8.558 1.00 96.56 94 LEU A O 1
ATOM 784 N N . ALA A 1 95 ? -0.370 0.263 7.898 1.00 96.31 95 ALA A N 1
ATOM 785 C CA . ALA A 1 95 ? 0.513 -0.893 8.017 1.00 96.31 95 ALA A CA 1
ATOM 786 C C . ALA A 1 95 ? 1.912 -0.719 7.390 1.00 96.31 95 ALA A C 1
ATOM 788 O O . ALA A 1 95 ? 2.901 -0.950 8.093 1.00 96.31 95 ALA A O 1
ATOM 789 N N . PRO A 1 96 ? 2.069 -0.301 6.114 1.00 94.88 96 PRO A N 1
ATOM 790 C CA . PRO A 1 96 ? 3.395 -0.094 5.533 1.00 94.88 96 PRO A CA 1
ATOM 791 C C . PRO A 1 96 ? 4.193 1.012 6.239 1.00 94.88 96 PRO A C 1
ATOM 793 O O . PRO A 1 96 ? 5.419 0.942 6.259 1.00 94.88 96 PRO A O 1
ATOM 796 N N . ARG A 1 97 ? 3.529 2.007 6.841 1.00 96.44 97 ARG A N 1
ATOM 797 C CA . ARG A 1 97 ? 4.186 3.110 7.559 1.00 96.44 97 ARG A CA 1
ATOM 798 C C . ARG A 1 97 ? 4.684 2.675 8.936 1.00 96.44 97 ARG A C 1
ATOM 800 O O . ARG A 1 97 ? 5.807 3.002 9.304 1.00 96.44 97 ARG A O 1
ATOM 807 N N . LEU A 1 98 ? 3.909 1.866 9.658 1.00 97.81 98 LEU A N 1
ATOM 808 C CA . LEU A 1 98 ? 4.356 1.291 10.932 1.00 97.81 98 LEU A CA 1
ATOM 809 C C . LEU A 1 98 ? 5.502 0.288 10.735 1.00 97.81 98 LEU A C 1
ATOM 811 O O . LEU A 1 98 ? 6.483 0.307 11.479 1.00 97.81 98 LEU A O 1
ATOM 815 N N . LEU A 1 99 ? 5.442 -0.528 9.675 1.00 97.00 99 LEU A N 1
ATOM 816 C CA . LEU A 1 99 ? 6.562 -1.388 9.279 1.00 97.00 99 LEU A CA 1
ATOM 817 C C . LEU A 1 99 ? 7.813 -0.574 8.937 1.00 97.00 99 LEU A C 1
ATOM 819 O O . LEU A 1 99 ? 8.917 -0.961 9.316 1.00 97.00 99 LEU A O 1
ATOM 823 N N . ALA A 1 100 ? 7.652 0.566 8.262 1.00 95.00 100 ALA A N 1
ATOM 824 C CA . ALA A 1 100 ? 8.754 1.473 7.979 1.00 95.00 100 ALA A CA 1
ATOM 825 C C . ALA A 1 100 ? 9.359 2.079 9.257 1.00 95.00 100 ALA A C 1
ATOM 827 O O . ALA A 1 100 ? 10.585 2.164 9.367 1.00 95.00 100 ALA A O 1
ATOM 828 N N . ALA A 1 101 ? 8.534 2.446 10.243 1.00 96.38 101 ALA A N 1
ATOM 829 C CA . ALA A 1 101 ? 9.003 2.980 11.524 1.00 96.38 101 ALA A CA 1
ATOM 830 C C . ALA A 1 101 ? 9.849 1.932 12.260 1.00 96.38 101 ALA A C 1
ATOM 832 O O . ALA A 1 101 ? 10.991 2.201 12.636 1.00 96.38 101 ALA A O 1
ATOM 833 N N . LYS A 1 102 ? 9.352 0.689 12.328 1.00 96.19 102 LYS A N 1
ATOM 834 C CA . LYS A 1 102 ? 10.090 -0.456 12.880 1.00 96.19 102 LYS A CA 1
ATOM 835 C C . LYS A 1 102 ? 11.403 -0.713 12.129 1.00 96.19 102 LYS A C 1
ATOM 837 O O . LYS A 1 102 ? 12.457 -0.806 12.753 1.00 96.19 102 LYS A O 1
ATOM 842 N N . ALA A 1 103 ? 11.371 -0.777 10.796 1.00 92.94 103 ALA A N 1
ATOM 843 C CA . ALA A 1 103 ? 12.548 -1.067 9.970 1.00 92.94 103 ALA A CA 1
ATOM 844 C C . ALA A 1 103 ? 13.637 0.015 10.067 1.00 92.94 103 ALA A C 1
ATOM 846 O O . ALA A 1 103 ? 14.832 -0.283 9.965 1.00 92.94 103 ALA A O 1
ATOM 847 N N . THR A 1 104 ? 13.246 1.275 10.254 1.00 91.56 104 THR A N 1
ATOM 848 C CA . THR A 1 104 ? 14.167 2.415 10.392 1.00 91.56 104 THR A CA 1
ATOM 849 C C . THR A 1 104 ? 14.534 2.722 11.839 1.00 91.56 104 THR A C 1
ATOM 851 O O . THR A 1 104 ? 15.378 3.585 12.061 1.00 91.56 104 THR A O 1
ATOM 854 N N . LYS A 1 105 ? 13.927 2.025 12.811 1.00 95.06 105 LYS A N 1
ATOM 855 C CA . LYS A 1 105 ? 14.070 2.274 14.253 1.00 95.06 105 LYS A CA 1
ATOM 856 C C . LYS A 1 105 ? 13.733 3.717 14.657 1.00 95.06 105 LYS A C 1
ATOM 858 O O . LYS A 1 105 ? 14.246 4.213 15.657 1.00 95.06 105 LYS A O 1
ATOM 863 N N . VAL A 1 106 ? 12.904 4.407 13.872 1.00 92.88 106 VAL A N 1
ATOM 864 C CA . VAL A 1 106 ? 12.423 5.748 14.218 1.00 92.88 106 VAL A CA 1
ATOM 865 C C . VAL A 1 106 ? 11.267 5.583 15.211 1.00 92.88 106 VAL A C 1
ATOM 867 O O . VAL A 1 106 ? 10.300 4.899 14.872 1.00 92.88 106 VAL A O 1
ATOM 870 N N . PRO A 1 107 ? 11.339 6.186 16.414 1.00 94.62 107 PRO A N 1
ATOM 871 C CA . PRO A 1 107 ? 10.272 6.076 17.406 1.00 94.62 107 PRO A CA 1
ATOM 872 C C . PRO A 1 107 ? 8.934 6.619 16.879 1.00 94.62 107 PRO A C 1
ATOM 874 O O . PRO A 1 107 ? 8.905 7.624 16.151 1.00 94.62 107 PRO A O 1
ATOM 877 N N . LEU A 1 108 ? 7.824 5.967 17.239 1.00 94.88 108 LEU A N 1
ATOM 878 C CA . LEU A 1 108 ? 6.483 6.360 16.788 1.00 94.88 108 LEU A CA 1
ATOM 879 C C . LEU A 1 108 ? 6.080 7.731 17.333 1.00 94.88 108 LEU A C 1
ATOM 881 O O . LEU A 1 108 ? 5.372 8.467 16.660 1.00 94.88 108 LEU A O 1
ATOM 885 N N . GLU A 1 109 ? 6.615 8.144 18.473 1.00 94.25 109 GLU A N 1
ATOM 886 C CA . GLU A 1 109 ? 6.404 9.462 19.072 1.00 94.25 109 GLU A CA 1
ATOM 887 C C . GLU A 1 109 ? 6.925 10.581 18.154 1.00 94.25 109 GLU A C 1
ATOM 889 O O . GLU A 1 109 ? 6.364 11.673 18.106 1.00 94.25 109 GLU A O 1
ATOM 894 N N . LYS A 1 110 ? 7.977 10.304 17.366 1.00 92.56 110 LYS A N 1
ATOM 895 C CA . LYS A 1 110 ? 8.582 11.281 16.443 1.00 92.56 110 LYS A CA 1
ATOM 896 C C . LYS A 1 110 ? 7.906 11.340 15.077 1.00 92.56 110 LYS A C 1
ATOM 898 O O . LYS A 1 110 ? 7.966 12.373 14.410 1.00 92.56 110 LYS A O 1
ATOM 903 N N . CYS A 1 111 ? 7.331 10.231 14.613 1.00 94.75 111 CYS A N 1
ATOM 904 C CA . CYS A 1 111 ? 6.773 10.128 13.260 1.00 94.75 111 CYS A CA 1
ATOM 905 C C . CYS A 1 111 ? 5.254 9.916 13.223 1.00 94.75 111 CYS A C 1
ATOM 907 O O . CYS A 1 111 ? 4.653 10.083 12.165 1.00 94.75 111 CYS A O 1
ATOM 909 N N . GLY A 1 112 ? 4.610 9.635 14.356 1.00 95.88 112 GLY A N 1
ATOM 910 C CA . GLY A 1 112 ? 3.195 9.282 14.461 1.00 95.88 112 GLY A CA 1
ATOM 911 C C . GLY A 1 112 ? 2.272 10.348 13.886 1.00 95.88 112 GLY A C 1
ATOM 912 O O . GLY A 1 112 ? 1.412 10.027 13.073 1.00 95.88 112 GLY A O 1
ATOM 913 N N . LYS A 1 113 ? 2.523 11.630 14.185 1.00 95.88 113 LYS A N 1
ATOM 914 C CA . LYS A 1 113 ? 1.759 12.753 13.610 1.00 95.88 113 LYS A CA 1
ATOM 915 C C . LYS A 1 113 ? 1.855 12.811 12.081 1.00 95.88 113 LYS A C 1
ATOM 917 O O . LYS A 1 113 ? 0.863 13.080 11.409 1.00 95.88 113 LYS A O 1
ATOM 922 N N . ASN A 1 114 ? 3.037 12.544 11.523 1.00 95.12 114 ASN A N 1
ATOM 923 C CA . ASN A 1 114 ? 3.234 12.520 10.073 1.00 95.12 114 ASN A CA 1
ATOM 924 C C . ASN A 1 114 ? 2.550 11.308 9.438 1.00 95.12 114 ASN A C 1
ATOM 926 O O . ASN A 1 114 ? 1.911 11.454 8.401 1.00 95.12 114 ASN A O 1
ATOM 930 N N . ILE A 1 115 ? 2.650 10.138 10.072 1.00 96.94 115 ILE A N 1
ATOM 931 C CA . ILE A 1 115 ? 1.972 8.915 9.635 1.00 96.94 115 ILE A CA 1
ATOM 932 C C . ILE A 1 115 ? 0.457 9.125 9.620 1.00 96.94 115 ILE A C 1
ATOM 934 O O . ILE A 1 115 ? -0.160 8.866 8.590 1.00 96.94 115 ILE A O 1
ATOM 938 N N . LEU A 1 116 ? -0.119 9.631 10.717 1.00 97.44 116 LEU A N 1
ATOM 939 C CA . LEU A 1 116 ? -1.546 9.931 10.835 1.00 97.44 116 LEU A CA 1
ATOM 940 C C . LEU A 1 116 ? -1.999 10.855 9.706 1.00 97.44 116 LEU A C 1
ATOM 942 O O . LEU A 1 116 ? -2.846 10.476 8.902 1.00 97.44 116 LEU A O 1
ATOM 946 N N . LYS A 1 117 ? -1.349 12.018 9.577 1.00 95.56 117 LYS A N 1
ATOM 947 C CA . LYS A 1 117 ? -1.662 13.005 8.538 1.00 95.56 117 LYS A CA 1
ATOM 948 C C . LYS A 1 117 ? -1.615 12.403 7.134 1.00 95.56 117 LYS A C 1
ATOM 950 O O . LYS A 1 117 ? -2.480 12.673 6.307 1.00 95.56 117 LYS A O 1
ATOM 955 N N . ALA A 1 118 ? -0.609 11.578 6.861 1.00 93.81 118 ALA A N 1
ATOM 956 C CA . ALA A 1 118 ? -0.464 10.958 5.557 1.00 93.81 118 ALA A CA 1
ATOM 957 C C . ALA A 1 118 ? -1.548 9.909 5.273 1.00 93.81 118 ALA A C 1
ATOM 959 O O . ALA A 1 118 ? -2.014 9.835 4.140 1.00 93.81 118 ALA A O 1
ATOM 960 N N . VAL A 1 119 ? -1.954 9.122 6.278 1.00 95.06 119 VAL A N 1
ATOM 961 C CA . VAL A 1 119 ? -3.062 8.161 6.155 1.00 95.06 119 VAL A CA 1
ATOM 962 C C . VAL A 1 119 ? -4.384 8.891 5.931 1.00 95.06 119 VAL A C 1
ATOM 964 O O . VAL A 1 119 ? -5.107 8.503 5.019 1.00 95.06 119 VAL A O 1
ATOM 967 N N . CYS A 1 120 ? -4.671 9.969 6.671 1.00 94.94 120 CYS A N 1
ATOM 968 C CA . CYS A 1 120 ? -5.870 10.787 6.453 1.00 94.94 120 CYS A CA 1
ATOM 969 C C . CYS A 1 120 ? -5.909 11.350 5.024 1.00 94.94 120 CYS A C 1
ATOM 971 O O . CYS A 1 120 ? -6.903 11.182 4.325 1.00 94.94 120 CYS A O 1
ATOM 973 N N . TYR A 1 121 ? -4.799 11.912 4.532 1.00 92.50 121 TYR A N 1
ATOM 974 C CA . TYR A 1 121 ? -4.714 12.393 3.147 1.00 92.50 121 TYR A CA 1
ATOM 975 C C . TYR A 1 121 ? -4.861 11.288 2.103 1.00 92.50 121 TYR A C 1
ATOM 977 O O . TYR A 1 121 ? -5.504 11.494 1.075 1.00 92.50 121 TYR A O 1
ATOM 985 N N . ASP A 1 122 ? -4.259 10.120 2.330 1.00 90.56 122 ASP A N 1
ATOM 986 C CA . ASP A 1 122 ? -4.446 8.972 1.447 1.00 90.56 122 ASP A CA 1
ATOM 987 C C . ASP A 1 122 ? -5.936 8.562 1.421 1.00 90.56 122 ASP A C 1
ATOM 989 O O . ASP A 1 122 ? -6.505 8.417 0.339 1.00 90.56 122 ASP A O 1
ATOM 993 N N . LEU A 1 123 ? -6.597 8.468 2.582 1.00 91.06 123 LEU A N 1
ATOM 994 C CA . LEU A 1 123 ? -8.026 8.154 2.691 1.00 91.06 123 LEU A CA 1
ATOM 995 C C . LEU A 1 123 ? -8.909 9.175 1.970 1.00 91.06 123 LEU A C 1
ATOM 997 O O . LEU A 1 123 ? -9.768 8.770 1.193 1.00 91.06 123 LEU A O 1
ATOM 1001 N N . GLU A 1 124 ? -8.687 10.473 2.175 1.00 90.00 124 GLU A N 1
ATOM 1002 C CA . GLU A 1 124 ? -9.429 11.541 1.494 1.00 90.00 124 GLU A CA 1
ATOM 1003 C C . GLU A 1 124 ? -9.316 11.423 -0.028 1.00 90.00 124 GLU A C 1
ATOM 1005 O O . GLU A 1 124 ? -10.323 11.482 -0.734 1.00 90.00 124 GLU A O 1
ATOM 1010 N N . ILE A 1 125 ? -8.101 11.199 -0.545 1.00 85.19 125 ILE A N 1
ATOM 1011 C CA . ILE A 1 125 ? -7.858 11.026 -1.983 1.00 85.19 125 ILE A CA 1
ATOM 1012 C C . ILE A 1 125 ? -8.591 9.789 -2.515 1.00 85.19 125 ILE A C 1
ATOM 1014 O O . ILE A 1 125 ? -9.190 9.839 -3.593 1.00 85.19 125 ILE A O 1
ATOM 1018 N N . PHE A 1 126 ? -8.531 8.665 -1.796 1.00 79.44 126 PHE A N 1
ATOM 1019 C CA . PHE A 1 126 ? -9.138 7.414 -2.256 1.00 79.44 126 PHE A CA 1
ATOM 1020 C C . PHE A 1 126 ? -10.658 7.438 -2.183 1.00 79.44 126 PHE A C 1
ATOM 1022 O O . PHE A 1 126 ? -11.334 6.967 -3.101 1.00 79.44 126 PHE A O 1
ATOM 1029 N N . LEU A 1 127 ? -11.192 8.018 -1.116 1.00 81.62 127 LEU A N 1
ATOM 1030 C CA . LEU A 1 127 ? -12.612 7.997 -0.822 1.00 81.62 127 LEU A CA 1
ATOM 1031 C C . LEU A 1 127 ? -13.343 9.215 -1.367 1.00 81.62 127 LEU A C 1
ATOM 1033 O O . LEU A 1 127 ? -14.563 9.200 -1.313 1.00 81.62 127 LEU A O 1
ATOM 1037 N N . GLN A 1 128 ? -12.657 10.182 -2.000 1.00 81.62 128 GLN A N 1
ATOM 1038 C CA . GLN A 1 128 ? -13.242 11.400 -2.588 1.00 81.62 128 GLN A CA 1
ATOM 1039 C C . GLN A 1 128 ? -14.520 11.157 -3.407 1.00 81.62 128 GLN A C 1
ATOM 1041 O O . GLN A 1 128 ? -15.428 11.980 -3.426 1.00 81.62 128 GLN A O 1
ATOM 1046 N N . GLN A 1 129 ? -14.608 10.015 -4.089 1.00 73.88 129 GLN A N 1
ATOM 1047 C CA . GLN A 1 129 ? -15.740 9.671 -4.961 1.00 73.88 129 GLN A CA 1
ATOM 1048 C C . GLN A 1 129 ? -16.913 9.001 -4.239 1.00 73.88 129 GLN A C 1
ATOM 1050 O O . GLN A 1 129 ? -17.926 8.677 -4.859 1.00 73.88 129 GLN A O 1
ATOM 1055 N N . ILE A 1 130 ? -16.734 8.731 -2.954 1.00 77.62 130 ILE A N 1
ATOM 1056 C CA . ILE A 1 130 ? -17.617 7.951 -2.099 1.00 77.62 130 ILE A CA 1
ATOM 1057 C C . ILE A 1 130 ? -17.883 8.718 -0.781 1.00 77.62 130 ILE A C 1
ATOM 1059 O O . ILE A 1 130 ? -18.541 8.187 0.102 1.00 77.62 130 ILE A O 1
ATOM 1063 N N . ILE A 1 131 ? -17.404 9.968 -0.644 1.00 72.56 131 ILE A N 1
ATOM 1064 C CA . ILE A 1 131 ? -17.544 10.779 0.577 1.00 72.56 131 ILE A CA 1
ATOM 1065 C C . ILE A 1 131 ? -19.018 11.099 0.850 1.00 72.56 131 ILE A C 1
ATOM 1067 O O . ILE A 1 131 ? -19.713 11.648 -0.004 1.00 72.56 131 ILE A O 1
ATOM 1071 N N . GLY A 1 132 ? -19.444 10.802 2.077 1.00 73.44 132 GLY A N 1
ATOM 1072 C CA . GLY A 1 132 ? -20.631 11.352 2.736 1.00 73.44 132 GLY A CA 1
ATOM 1073 C C . GLY A 1 132 ? -20.255 11.951 4.099 1.00 73.44 132 GLY A C 1
ATOM 1074 O O . GLY A 1 132 ? -19.081 11.930 4.475 1.00 73.44 132 GLY A O 1
ATOM 1075 N N . LEU A 1 133 ? -21.238 12.467 4.849 1.00 68.06 133 LEU A N 1
ATOM 1076 C CA . LEU A 1 133 ? -21.029 13.071 6.180 1.00 68.06 133 LEU A CA 1
ATOM 1077 C C . LEU A 1 133 ? -20.299 12.127 7.155 1.00 68.06 133 LEU A C 1
ATOM 1079 O O . LEU A 1 133 ? -19.413 12.564 7.889 1.00 68.06 133 LEU A O 1
ATOM 1083 N N . ASP A 1 134 ? -20.580 10.824 7.086 1.00 83.69 134 ASP A N 1
ATOM 1084 C CA . ASP A 1 134 ? -19.962 9.807 7.948 1.00 83.69 134 ASP A CA 1
ATOM 1085 C C . ASP A 1 134 ? -18.439 9.711 7.802 1.00 83.69 134 ASP A C 1
ATOM 1087 O O . ASP A 1 134 ? -17.755 9.304 8.739 1.00 83.69 134 ASP A O 1
ATOM 1091 N N . PHE A 1 135 ? -17.882 10.108 6.653 1.00 91.06 135 PHE A N 1
ATOM 1092 C CA . PHE A 1 135 ? -16.439 10.048 6.433 1.00 91.06 135 PHE A CA 1
ATOM 1093 C C . PHE A 1 135 ? -15.682 11.090 7.267 1.00 91.06 135 PHE A C 1
ATOM 1095 O O . PHE A 1 135 ? -14.633 10.778 7.821 1.00 91.06 135 PHE A O 1
ATOM 1102 N N . GLN A 1 136 ? -16.213 12.308 7.406 1.00 92.06 136 GLN A N 1
ATOM 1103 C CA . GLN A 1 136 ? -15.569 13.348 8.221 1.00 92.06 136 GLN A CA 1
ATOM 1104 C C . GLN A 1 136 ? -15.614 12.991 9.709 1.00 92.06 136 GLN A C 1
ATOM 1106 O O . GLN A 1 136 ? -14.602 13.100 10.402 1.00 92.06 136 GLN A O 1
ATOM 1111 N N . ASN A 1 137 ? -16.753 12.464 10.166 1.00 94.69 137 ASN A N 1
ATOM 1112 C CA . ASN A 1 137 ? -16.899 11.934 11.522 1.00 94.69 137 ASN A CA 1
ATOM 1113 C C . ASN A 1 137 ? -15.915 10.781 11.773 1.00 94.69 137 ASN A C 1
ATOM 1115 O O . ASN A 1 137 ? -15.251 10.743 12.810 1.00 94.69 137 ASN A O 1
ATOM 1119 N N . PHE A 1 138 ? -15.755 9.880 10.796 1.00 96.06 138 PHE A N 1
ATOM 1120 C CA . PHE A 1 138 ? -14.760 8.815 10.866 1.00 96.06 138 PHE A CA 1
ATOM 1121 C C . PHE A 1 138 ? -13.331 9.360 10.975 1.00 96.06 138 PHE A C 1
ATOM 1123 O O . PHE A 1 138 ? -12.581 8.864 11.808 1.00 96.06 138 PHE A O 1
ATOM 1130 N N . ILE A 1 139 ? -12.937 10.361 10.177 1.00 96.06 139 ILE A N 1
ATOM 1131 C CA . ILE A 1 139 ? -11.578 10.929 10.232 1.00 96.06 139 ILE A CA 1
ATOM 1132 C C . ILE A 1 139 ? -11.291 11.532 11.609 1.00 96.06 139 ILE A C 1
ATOM 1134 O O . ILE A 1 139 ? -10.266 11.206 12.203 1.00 96.06 139 ILE A O 1
ATOM 1138 N N . GLN A 1 140 ? -12.209 12.328 12.162 1.00 96.19 140 GLN A N 1
ATOM 1139 C CA . GLN A 1 140 ? -12.049 12.910 13.501 1.00 96.19 140 GLN A CA 1
ATOM 1140 C C . GLN A 1 140 ? -11.921 11.831 14.587 1.00 96.19 140 GLN A C 1
ATOM 1142 O O . GLN A 1 140 ? -11.081 11.916 15.488 1.00 96.19 140 GLN A O 1
ATOM 1147 N N . GLU A 1 141 ? -12.732 10.777 14.497 1.00 97.88 141 GLU A N 1
ATOM 1148 C CA . GLU A 1 141 ? -12.677 9.664 15.441 1.00 97.88 141 GLU A CA 1
ATOM 1149 C C . GLU A 1 141 ? -11.410 8.813 15.263 1.00 97.88 141 GLU A C 1
ATOM 1151 O O . GLU A 1 141 ? -10.807 8.376 16.242 1.00 97.88 141 GLU A O 1
ATOM 1156 N N . PHE A 1 142 ? -10.954 8.617 14.027 1.00 97.88 142 PHE A N 1
ATOM 1157 C CA . PHE A 1 142 ? -9.702 7.936 13.717 1.00 97.88 142 PHE A CA 1
ATOM 1158 C C . PHE A 1 142 ? -8.495 8.704 14.266 1.00 97.88 142 PHE A C 1
ATOM 1160 O O . PHE A 1 142 ? -7.606 8.092 14.857 1.00 97.88 142 PHE A O 1
ATOM 1167 N N . GLU A 1 143 ? -8.476 10.031 14.123 1.00 97.81 143 GLU A N 1
ATOM 1168 C CA . GLU A 1 143 ? -7.434 10.901 14.673 1.00 97.81 143 GLU A CA 1
ATOM 1169 C C . GLU A 1 143 ? -7.398 10.848 16.202 1.00 97.81 143 GLU A C 1
ATOM 1171 O O . GLU A 1 143 ? -6.331 10.623 16.779 1.00 97.81 143 GLU A O 1
ATOM 1176 N N . SER A 1 144 ? -8.553 10.981 16.865 1.00 98.25 144 SER A N 1
ATOM 1177 C CA . SER A 1 144 ? -8.623 10.945 18.333 1.00 98.25 144 SER A CA 1
ATOM 1178 C C . SER A 1 144 ? -8.241 9.578 18.908 1.00 98.25 144 SER A C 1
ATOM 1180 O O . SER A 1 144 ? -7.625 9.496 19.972 1.00 98.25 144 SER A O 1
ATOM 1182 N N . LYS A 1 145 ? -8.531 8.494 18.180 1.00 98.50 145 LYS A N 1
ATOM 1183 C CA . LYS A 1 145 ? -8.199 7.121 18.581 1.00 98.50 145 LYS A CA 1
ATOM 1184 C C . LYS A 1 145 ? -6.859 6.623 18.040 1.00 98.50 145 LYS A C 1
ATOM 1186 O O . LYS A 1 145 ? -6.481 5.489 18.340 1.00 98.50 145 LYS A O 1
ATOM 1191 N N . PHE A 1 146 ? -6.107 7.432 17.291 1.00 98.38 146 PHE A N 1
ATOM 1192 C CA . PHE A 1 146 ? -4.901 6.986 16.585 1.00 98.38 146 PHE A CA 1
ATOM 1193 C C . PHE A 1 146 ? -3.873 6.317 17.506 1.00 98.38 146 PHE A C 1
ATOM 1195 O O . PHE A 1 146 ? -3.338 5.258 17.171 1.00 98.38 146 PHE A O 1
ATOM 1202 N N . ASN A 1 147 ? -3.648 6.878 18.699 1.00 98.12 147 ASN A N 1
ATOM 1203 C CA . ASN A 1 147 ? -2.741 6.291 19.688 1.00 98.12 147 ASN A CA 1
ATOM 1204 C C . ASN A 1 147 ? -3.193 4.890 20.128 1.00 98.12 147 ASN A C 1
ATOM 1206 O O . ASN A 1 147 ? -2.363 3.988 20.215 1.00 98.12 147 ASN A O 1
ATOM 1210 N N . ASN A 1 148 ? -4.494 4.668 20.323 1.00 98.38 148 ASN A N 1
ATOM 1211 C CA . ASN A 1 148 ? -5.032 3.352 20.682 1.00 98.38 148 ASN A CA 1
ATOM 1212 C C . ASN A 1 148 ? -4.881 2.346 19.530 1.00 98.38 148 ASN A C 1
ATOM 1214 O O . ASN A 1 148 ? -4.649 1.161 19.763 1.00 98.38 148 ASN A O 1
ATOM 1218 N N . ILE A 1 149 ? -4.969 2.815 18.280 1.00 98.31 149 ILE A N 1
ATOM 1219 C CA . ILE A 1 149 ? -4.779 1.983 17.085 1.00 98.31 149 ILE A CA 1
ATOM 1220 C C . ILE A 1 149 ? -3.327 1.511 16.987 1.00 98.31 149 ILE A C 1
ATOM 1222 O O . ILE A 1 149 ? -3.086 0.308 16.889 1.00 98.31 149 ILE A O 1
ATOM 1226 N N . ILE A 1 150 ? -2.353 2.429 17.021 1.00 97.81 150 ILE A N 1
ATOM 1227 C CA . ILE A 1 150 ? -0.936 2.079 16.807 1.00 97.81 150 ILE A CA 1
ATOM 1228 C C . ILE A 1 150 ? -0.337 1.257 17.957 1.00 97.81 150 ILE A C 1
ATOM 1230 O O . ILE A 1 150 ? 0.628 0.533 17.728 1.00 97.81 150 ILE A O 1
ATOM 1234 N N . HIS A 1 151 ? -0.928 1.323 19.154 1.00 97.44 151 HIS A N 1
ATOM 1235 C CA . HIS A 1 151 ? -0.542 0.509 20.311 1.00 97.44 151 HIS A CA 1
ATOM 1236 C C . HIS A 1 151 ? -1.403 -0.753 20.486 1.00 97.44 151 HIS A C 1
ATOM 1238 O O . HIS A 1 151 ? -1.247 -1.473 21.472 1.00 97.44 151 HIS A O 1
ATOM 1244 N N . ASN A 1 152 ? -2.299 -1.064 19.541 1.00 98.19 152 ASN A N 1
ATOM 1245 C CA . ASN A 1 152 ? -3.123 -2.265 19.624 1.00 98.19 152 ASN A CA 1
ATOM 1246 C C . ASN A 1 152 ? -2.236 -3.537 19.626 1.00 98.19 152 ASN A C 1
ATOM 1248 O O . ASN A 1 152 ? -1.461 -3.735 18.681 1.00 98.19 152 ASN A O 1
ATOM 1252 N N . PRO A 1 153 ? -2.365 -4.444 20.619 1.00 98.12 153 PRO A N 1
ATOM 1253 C CA . PRO A 1 153 ? -1.471 -5.599 20.756 1.00 98.12 153 PRO A CA 1
ATOM 1254 C C . PRO A 1 153 ? -1.447 -6.530 19.538 1.00 98.12 153 PRO A C 1
ATOM 1256 O O . PRO A 1 153 ? -0.391 -7.044 19.161 1.00 98.12 153 PRO A O 1
ATOM 1259 N N . CYS A 1 154 ? -2.593 -6.736 18.880 1.00 98.06 154 CYS A N 1
ATOM 1260 C CA . CYS A 1 154 ? -2.673 -7.582 17.690 1.00 98.06 154 CYS A CA 1
ATOM 1261 C C . CYS A 1 154 ? -1.936 -6.954 16.502 1.00 98.06 154 CYS A C 1
ATOM 1263 O O . CYS A 1 154 ? -1.251 -7.665 15.762 1.00 98.06 154 CYS A O 1
ATOM 1265 N N . LEU A 1 155 ? -2.043 -5.631 16.337 1.00 98.00 155 LEU A N 1
ATOM 1266 C CA . LEU A 1 155 ? -1.323 -4.898 15.299 1.00 98.00 155 LEU A CA 1
ATOM 1267 C C . LEU A 1 155 ? 0.187 -4.909 15.561 1.00 98.00 155 LEU A C 1
ATOM 1269 O O . LEU A 1 155 ? 0.948 -5.223 14.648 1.00 98.00 155 LEU A O 1
ATOM 1273 N N . LEU A 1 156 ? 0.623 -4.652 16.798 1.00 97.62 156 LEU A N 1
ATOM 1274 C CA . LEU A 1 156 ? 2.040 -4.688 17.177 1.00 97.62 156 LEU A CA 1
ATOM 1275 C C . LEU A 1 156 ? 2.664 -6.070 16.952 1.00 97.62 156 LEU A C 1
ATOM 1277 O O . LEU A 1 156 ? 3.721 -6.173 16.331 1.00 97.62 156 LEU A O 1
ATOM 1281 N N . LYS A 1 157 ? 1.979 -7.145 17.362 1.00 98.00 157 LYS A N 1
ATOM 1282 C CA . LYS A 1 157 ? 2.431 -8.522 17.107 1.00 98.00 157 LYS A CA 1
ATOM 1283 C C . LYS A 1 157 ? 2.539 -8.818 15.609 1.00 98.00 157 LYS A C 1
ATOM 1285 O O . LYS A 1 157 ? 3.495 -9.454 15.166 1.00 98.00 157 LYS A O 1
ATOM 1290 N N . TRP A 1 158 ? 1.574 -8.350 14.814 1.00 98.06 158 TRP A N 1
ATOM 1291 C CA . TRP A 1 158 ? 1.626 -8.494 13.360 1.00 98.06 158 TRP A CA 1
ATOM 1292 C C . TRP A 1 158 ? 2.798 -7.717 12.742 1.00 98.06 158 TRP A C 1
ATOM 1294 O O . TRP A 1 158 ? 3.482 -8.259 11.870 1.00 98.06 158 TRP A O 1
ATOM 1304 N N . ILE A 1 159 ? 3.060 -6.489 13.205 1.00 97.81 159 ILE A N 1
ATOM 1305 C CA . ILE A 1 159 ? 4.205 -5.672 12.776 1.00 97.81 159 ILE A CA 1
ATOM 1306 C C . ILE A 1 159 ? 5.514 -6.390 13.095 1.00 97.81 159 ILE A C 1
ATOM 1308 O O . ILE A 1 159 ? 6.360 -6.482 12.210 1.00 97.81 159 ILE A O 1
ATOM 1312 N N . GLU A 1 160 ? 5.670 -6.937 14.304 1.00 97.12 160 GLU A N 1
ATOM 1313 C CA . GLU A 1 160 ? 6.887 -7.645 14.714 1.00 97.12 160 GLU A CA 1
ATOM 1314 C C . GLU A 1 160 ? 7.187 -8.809 13.766 1.00 97.12 160 GLU A C 1
ATOM 1316 O O . GLU A 1 160 ? 8.215 -8.815 13.084 1.00 97.12 160 GLU A O 1
ATOM 1321 N N . ASN A 1 161 ? 6.228 -9.725 13.622 1.00 97.19 161 ASN A N 1
ATOM 1322 C CA . ASN A 1 161 ? 6.367 -10.914 12.783 1.00 97.19 161 ASN A CA 1
ATOM 1323 C C . ASN A 1 161 ? 6.618 -10.553 11.313 1.00 97.19 161 ASN A C 1
ATOM 1325 O O . ASN A 1 161 ? 7.475 -11.134 10.644 1.00 97.19 161 ASN A O 1
ATOM 1329 N N . THR A 1 162 ? 5.882 -9.566 10.800 1.00 97.00 162 THR A N 1
ATOM 1330 C CA . THR A 1 162 ? 6.013 -9.136 9.405 1.00 97.00 162 THR A CA 1
ATOM 1331 C C . THR A 1 162 ? 7.341 -8.422 9.168 1.00 97.00 162 THR A C 1
ATOM 1333 O O . THR A 1 162 ? 7.941 -8.590 8.105 1.00 97.00 162 THR A O 1
ATOM 1336 N N . SER A 1 163 ? 7.839 -7.657 10.144 1.00 96.06 163 SER A N 1
ATOM 1337 C CA . SER A 1 163 ? 9.127 -6.969 10.039 1.00 96.06 163 SER A CA 1
ATOM 1338 C C . SER A 1 163 ? 10.290 -7.957 9.924 1.00 96.06 163 SER A C 1
ATOM 1340 O O . SER A 1 163 ? 11.147 -7.769 9.061 1.00 96.06 163 SER A O 1
ATOM 1342 N N . LEU A 1 164 ? 10.261 -9.056 10.689 1.00 95.81 164 LEU A N 1
ATOM 1343 C CA . LEU A 1 164 ? 11.244 -10.139 10.594 1.00 95.81 164 LEU A CA 1
ATOM 1344 C C . LEU A 1 164 ? 11.249 -10.762 9.195 1.00 95.81 164 LEU A C 1
ATOM 1346 O O . LEU A 1 164 ? 12.305 -10.887 8.577 1.00 95.81 164 LEU A O 1
ATOM 1350 N N . HIS A 1 165 ? 10.069 -11.068 8.649 1.00 94.75 165 HIS A N 1
ATOM 1351 C CA . HIS A 1 165 ? 9.953 -11.601 7.292 1.00 94.75 165 HIS A CA 1
ATOM 1352 C C . HIS A 1 165 ? 10.463 -10.618 6.225 1.00 94.75 165 HIS A C 1
ATOM 1354 O O . HIS A 1 165 ? 11.123 -11.021 5.266 1.00 94.75 165 HIS A O 1
ATOM 1360 N N . ILE A 1 166 ? 10.173 -9.320 6.369 1.00 91.88 166 ILE A N 1
ATOM 1361 C CA . ILE A 1 166 ? 10.646 -8.288 5.437 1.00 91.88 166 ILE A CA 1
ATOM 1362 C C . ILE A 1 166 ? 12.169 -8.159 5.484 1.00 91.88 166 ILE A C 1
ATOM 1364 O O . ILE A 1 166 ? 12.787 -8.076 4.422 1.00 91.88 166 ILE A O 1
ATOM 1368 N N . GLU A 1 167 ? 12.773 -8.141 6.673 1.00 91.88 167 GLU A N 1
ATOM 1369 C CA . GLU A 1 167 ? 14.228 -8.048 6.815 1.00 91.88 167 GLU A CA 1
ATOM 1370 C C . GLU A 1 167 ? 14.922 -9.311 6.297 1.00 91.88 167 GLU A C 1
ATOM 1372 O O . GLU A 1 167 ? 15.903 -9.204 5.562 1.00 91.88 167 GLU A O 1
ATOM 1377 N N . GLU A 1 168 ? 14.374 -10.497 6.565 1.00 94.12 168 GLU A N 1
ATOM 1378 C CA . GLU A 1 168 ? 14.902 -11.749 6.018 1.00 94.12 168 GLU A CA 1
ATOM 1379 C C . GLU A 1 168 ? 14.822 -11.775 4.490 1.00 94.12 168 GLU A C 1
ATOM 1381 O O . GLU A 1 168 ? 15.795 -12.069 3.790 1.00 94.12 168 GLU A O 1
ATOM 1386 N N . LYS A 1 169 ? 13.684 -11.350 3.933 1.00 92.38 169 LYS A N 1
ATOM 1387 C CA . LYS A 1 169 ? 13.536 -11.187 2.488 1.00 92.38 169 LYS A CA 1
ATOM 1388 C C . LYS A 1 169 ? 14.529 -10.165 1.939 1.00 92.38 169 LYS A C 1
ATOM 1390 O O . LYS A 1 169 ? 15.045 -10.365 0.848 1.00 92.38 169 LYS A O 1
ATOM 1395 N N . ARG A 1 170 ? 14.805 -9.068 2.649 1.00 89.38 170 ARG A N 1
ATOM 1396 C CA . ARG A 1 170 ? 15.770 -8.041 2.219 1.00 89.38 170 ARG A CA 1
ATOM 1397 C C . ARG A 1 170 ? 17.206 -8.561 2.251 1.00 89.38 170 ARG A C 1
ATOM 1399 O O . ARG A 1 170 ? 18.000 -8.163 1.407 1.00 89.38 170 ARG A O 1
ATOM 1406 N N . ARG A 1 171 ? 17.542 -9.461 3.175 1.00 90.31 171 ARG A N 1
ATOM 1407 C CA . ARG A 1 171 ? 18.856 -10.120 3.230 1.00 90.31 171 ARG A CA 1
ATOM 1408 C C . ARG A 1 171 ? 19.036 -11.133 2.103 1.00 90.31 171 ARG A C 1
ATOM 1410 O O . ARG A 1 171 ? 20.072 -11.147 1.450 1.00 90.31 171 ARG A O 1
ATOM 1417 N N . THR A 1 172 ? 18.016 -11.948 1.850 1.00 91.94 172 THR A N 1
ATOM 1418 C CA . THR A 1 172 ? 18.103 -13.086 0.918 1.00 91.94 172 THR A CA 1
ATOM 1419 C C . THR A 1 172 ? 17.779 -12.736 -0.534 1.00 91.94 172 THR A C 1
ATOM 1421 O O . THR A 1 172 ? 18.219 -13.422 -1.461 1.00 91.94 172 THR A O 1
ATOM 1424 N N . LEU A 1 173 ? 16.992 -11.684 -0.783 1.00 90.06 173 LEU A N 1
ATOM 1425 C CA . LEU A 1 173 ? 16.581 -11.309 -2.132 1.00 90.06 173 LEU A CA 1
ATOM 1426 C C . LEU A 1 173 ? 17.691 -10.540 -2.848 1.00 90.06 173 LEU A C 1
ATOM 1428 O O . LEU A 1 173 ? 17.848 -9.332 -2.698 1.00 90.06 173 LEU A O 1
ATOM 1432 N N . THR A 1 174 ? 18.424 -11.240 -3.706 1.00 85.75 174 THR A N 1
ATOM 1433 C CA . THR A 1 174 ? 19.413 -10.608 -4.580 1.00 85.75 174 THR A CA 1
ATOM 1434 C C . THR A 1 174 ? 18.745 -9.789 -5.685 1.00 85.75 174 THR A C 1
ATOM 1436 O O . THR A 1 174 ? 17.635 -10.091 -6.144 1.00 85.75 174 THR A O 1
ATOM 1439 N N . ILE A 1 175 ? 19.460 -8.776 -6.186 1.00 78.88 175 ILE A N 1
ATOM 1440 C CA . ILE A 1 175 ? 18.999 -7.954 -7.314 1.00 78.88 175 ILE A CA 1
ATOM 1441 C C . ILE A 1 175 ? 18.699 -8.806 -8.550 1.00 78.88 175 ILE A C 1
ATOM 1443 O O . ILE A 1 175 ? 17.728 -8.552 -9.259 1.00 78.88 175 ILE A O 1
ATOM 1447 N N . ARG A 1 176 ? 19.473 -9.879 -8.754 1.00 77.69 176 ARG A N 1
ATOM 1448 C CA . ARG A 1 176 ? 19.268 -10.860 -9.820 1.00 77.69 176 ARG A CA 1
ATOM 1449 C C . ARG A 1 176 ? 17.921 -11.562 -9.676 1.00 77.69 176 ARG A C 1
ATOM 1451 O O . ARG A 1 176 ? 17.114 -11.504 -10.601 1.00 77.69 176 ARG A O 1
ATOM 1458 N N . LYS A 1 177 ? 17.643 -12.164 -8.512 1.00 84.62 177 LYS A N 1
ATOM 1459 C CA . LYS A 1 177 ? 16.370 -12.858 -8.245 1.00 84.62 177 LYS A CA 1
ATOM 1460 C C . LYS A 1 177 ? 15.175 -11.913 -8.394 1.00 84.62 177 LYS A C 1
ATOM 1462 O O . LYS A 1 177 ? 14.141 -12.311 -8.922 1.00 84.62 177 LYS A O 1
ATOM 1467 N N . TYR A 1 178 ? 15.329 -10.653 -7.986 1.00 85.19 178 TYR A N 1
ATOM 1468 C CA . TYR A 1 178 ? 14.286 -9.642 -8.134 1.00 85.19 178 TYR A CA 1
ATOM 1469 C C . TYR A 1 178 ? 14.050 -9.206 -9.589 1.00 85.19 178 TYR A C 1
ATOM 1471 O O . TYR A 1 178 ? 12.898 -9.090 -10.010 1.00 85.19 178 TYR A O 1
ATOM 1479 N N . LEU A 1 179 ? 15.112 -8.931 -10.357 1.00 80.88 179 LEU A N 1
ATOM 1480 C CA . LEU A 1 179 ? 15.006 -8.362 -11.704 1.00 80.88 179 LEU A CA 1
ATOM 1481 C C . LEU A 1 179 ? 14.744 -9.400 -12.794 1.00 80.88 179 LEU A C 1
ATOM 1483 O O . LEU A 1 179 ? 14.120 -9.045 -13.794 1.00 80.88 179 LEU A O 1
ATOM 1487 N N . ASN A 1 180 ? 15.163 -10.656 -12.613 1.00 79.44 180 ASN A N 1
ATOM 1488 C CA . ASN A 1 180 ? 15.099 -11.685 -13.655 1.00 79.44 180 ASN A CA 1
ATOM 1489 C C . ASN A 1 180 ? 13.711 -11.803 -14.329 1.00 79.44 180 ASN A C 1
ATOM 1491 O O . ASN A 1 180 ? 13.639 -11.682 -15.552 1.00 79.44 180 ASN A O 1
ATOM 1495 N N . PRO A 1 181 ? 12.579 -11.875 -13.594 1.00 84.38 181 PRO A N 1
ATOM 1496 C CA . PRO A 1 181 ? 11.256 -11.968 -14.225 1.00 84.38 181 PRO A CA 1
ATOM 1497 C C . PRO A 1 181 ? 10.853 -10.716 -15.024 1.00 84.38 181 PRO A C 1
ATOM 1499 O O . PRO A 1 181 ? 9.934 -10.749 -15.844 1.00 84.38 181 PRO A O 1
ATOM 1502 N N . TYR A 1 182 ? 11.464 -9.562 -14.747 1.00 83.06 182 TYR A N 1
ATOM 1503 C CA . TYR A 1 182 ? 11.220 -8.325 -15.491 1.00 83.06 182 TYR A CA 1
ATOM 1504 C C . TYR A 1 182 ? 12.101 -8.236 -16.730 1.00 83.06 182 TYR A C 1
ATOM 1506 O O . TYR A 1 182 ? 11.605 -7.821 -17.773 1.00 83.06 182 TYR A O 1
ATOM 1514 N N . VAL A 1 183 ? 13.361 -8.664 -16.623 1.00 76.19 183 VAL A N 1
ATOM 1515 C CA . VAL A 1 183 ? 14.288 -8.775 -17.755 1.00 76.19 183 VAL A CA 1
ATOM 1516 C C . VAL A 1 183 ? 13.739 -9.764 -18.779 1.00 76.19 183 VAL A C 1
ATOM 1518 O O . VAL A 1 183 ? 13.550 -9.383 -19.927 1.00 76.19 183 VAL A O 1
ATOM 1521 N N . GLN A 1 184 ? 13.353 -10.972 -18.356 1.00 77.50 184 GLN A N 1
ATOM 1522 C CA . GLN A 1 184 ? 12.758 -11.980 -19.241 1.00 77.50 184 GLN A CA 1
ATOM 1523 C C . GLN A 1 184 ? 11.506 -11.460 -19.961 1.00 77.50 184 GLN A C 1
ATOM 1525 O O . GLN A 1 184 ? 11.368 -11.623 -21.170 1.00 77.50 184 GLN A O 1
ATOM 1530 N N . ARG A 1 185 ? 10.604 -10.769 -19.248 1.00 81.50 185 ARG A N 1
ATOM 1531 C CA . ARG A 1 185 ? 9.411 -10.164 -19.869 1.00 81.50 185 ARG A CA 1
ATOM 1532 C C . ARG A 1 185 ? 9.743 -9.031 -20.834 1.00 81.50 185 ARG A C 1
ATOM 1534 O O . ARG A 1 185 ? 9.053 -8.891 -21.838 1.00 81.50 185 ARG A O 1
ATOM 1541 N N . ALA A 1 186 ? 10.739 -8.205 -20.517 1.00 75.75 186 ALA A N 1
ATOM 1542 C CA . ALA A 1 186 ? 11.182 -7.134 -21.401 1.00 75.75 186 ALA A CA 1
ATOM 1543 C C . ALA A 1 186 ? 11.793 -7.715 -22.681 1.00 75.75 186 ALA A C 1
ATOM 1545 O O . ALA A 1 186 ? 11.364 -7.333 -23.762 1.00 75.75 186 ALA A O 1
ATOM 1546 N N . LEU A 1 187 ? 12.701 -8.686 -22.557 1.00 73.00 187 LEU A N 1
ATOM 1547 C CA . LEU A 1 187 ? 13.318 -9.381 -23.687 1.00 73.00 187 LEU A CA 1
ATOM 1548 C C . LEU A 1 187 ? 12.276 -10.079 -24.558 1.00 73.00 187 LEU A C 1
ATOM 1550 O O . LEU A 1 187 ? 12.257 -9.842 -25.757 1.00 73.00 187 LEU A O 1
ATOM 1554 N N . LYS A 1 188 ? 11.346 -10.841 -23.965 1.00 76.94 188 LYS A N 1
ATOM 1555 C CA . LYS A 1 188 ? 10.272 -11.513 -24.713 1.00 76.94 188 LYS A CA 1
ATOM 1556 C C . LYS A 1 188 ? 9.454 -10.538 -25.565 1.00 76.94 188 LYS A C 1
ATOM 1558 O O . LYS A 1 188 ? 9.132 -10.864 -26.698 1.00 76.94 188 LYS A O 1
ATOM 1563 N N . ARG A 1 189 ? 9.134 -9.352 -25.029 1.00 76.88 189 ARG A N 1
ATOM 1564 C CA . ARG A 1 189 ? 8.402 -8.305 -25.766 1.00 76.88 189 ARG A CA 1
ATOM 1565 C C . ARG A 1 189 ? 9.226 -7.684 -26.880 1.00 76.88 189 ARG A C 1
ATOM 1567 O O . ARG A 1 189 ? 8.698 -7.469 -27.958 1.00 76.88 189 ARG A O 1
ATOM 1574 N N . ILE A 1 190 ? 10.499 -7.399 -26.604 1.00 70.38 190 ILE A N 1
ATOM 1575 C CA . ILE A 1 190 ? 11.416 -6.862 -27.610 1.00 70.38 190 ILE A CA 1
ATOM 1576 C C . ILE A 1 190 ? 11.505 -7.862 -28.764 1.00 70.38 190 ILE A C 1
ATOM 1578 O O . ILE A 1 190 ? 11.147 -7.502 -29.872 1.00 70.38 190 ILE A O 1
ATOM 1582 N N . ILE A 1 191 ? 11.825 -9.129 -28.483 1.00 69.56 191 ILE A N 1
ATOM 1583 C CA . ILE A 1 191 ? 11.947 -10.198 -29.488 1.00 69.56 191 ILE A CA 1
ATOM 1584 C C . ILE A 1 191 ? 10.658 -10.359 -30.306 1.00 69.56 191 ILE A C 1
ATOM 1586 O O . ILE A 1 191 ? 10.727 -10.441 -31.530 1.00 69.56 191 ILE A O 1
ATOM 1590 N N . SER A 1 192 ? 9.484 -10.364 -29.660 1.00 71.44 192 SER A N 1
ATOM 1591 C CA . SER A 1 192 ? 8.200 -10.501 -30.367 1.00 71.44 192 SER A CA 1
ATOM 1592 C C . SER A 1 192 ? 7.868 -9.332 -31.294 1.00 71.44 192 SER A C 1
ATOM 1594 O O . SER A 1 192 ? 7.012 -9.471 -32.157 1.00 71.44 192 SER A O 1
ATOM 1596 N N . GLU A 1 193 ? 8.491 -8.174 -31.086 1.00 68.44 193 GLU A N 1
ATOM 1597 C CA . GLU A 1 193 ? 8.206 -6.947 -31.832 1.00 68.44 193 GLU A CA 1
ATOM 1598 C C . GLU A 1 193 ? 9.331 -6.570 -32.808 1.00 68.44 193 GLU A C 1
ATOM 1600 O O . GLU A 1 193 ? 9.077 -5.849 -33.768 1.00 68.44 193 GLU A O 1
ATOM 1605 N N . THR A 1 194 ? 10.566 -7.029 -32.575 1.00 63.47 194 THR A N 1
ATOM 1606 C CA . THR A 1 194 ? 11.734 -6.733 -33.418 1.00 63.47 194 THR A CA 1
ATOM 1607 C C . THR A 1 194 ? 11.982 -7.760 -34.515 1.00 63.47 194 THR A C 1
ATOM 1609 O O . THR A 1 194 ? 12.762 -7.467 -35.415 1.00 63.47 194 THR A O 1
ATOM 1612 N N . THR A 1 195 ? 11.373 -8.951 -34.463 1.00 55.69 195 THR A N 1
ATOM 1613 C CA . THR A 1 195 ? 11.827 -10.071 -35.303 1.00 55.69 195 THR A CA 1
ATOM 1614 C C . THR A 1 195 ? 10.709 -10.802 -36.038 1.00 55.69 195 THR A C 1
ATOM 1616 O O . THR A 1 195 ? 9.904 -11.509 -35.439 1.00 55.69 195 THR A O 1
ATOM 1619 N N . HIS A 1 196 ? 10.775 -10.707 -37.367 1.00 50.62 196 HIS A N 1
ATOM 1620 C CA . HIS A 1 196 ? 10.361 -11.717 -38.344 1.00 50.62 196 HIS A CA 1
ATOM 1621 C C . HIS A 1 196 ? 11.417 -12.849 -38.482 1.00 50.62 196 HIS A C 1
ATOM 1623 O O . HIS A 1 196 ? 11.691 -13.292 -39.589 1.00 50.62 196 HIS A O 1
ATOM 1629 N N . GLY A 1 197 ? 12.068 -13.315 -37.406 1.00 53.16 197 GLY A N 1
ATOM 1630 C CA . GLY A 1 197 ? 13.130 -14.328 -37.541 1.00 53.16 197 GLY A CA 1
ATOM 1631 C C . GLY A 1 197 ? 13.488 -15.070 -36.253 1.00 53.16 197 GLY A C 1
ATOM 1632 O O . GLY A 1 197 ? 13.579 -14.468 -35.182 1.00 53.16 197 GLY A O 1
ATOM 1633 N N . ASP A 1 198 ? 13.699 -16.380 -36.377 1.00 53.69 198 ASP A N 1
ATOM 1634 C CA . ASP A 1 198 ? 13.906 -17.332 -35.276 1.00 53.69 198 ASP A CA 1
ATOM 1635 C C . ASP A 1 198 ? 15.281 -17.219 -34.579 1.00 53.69 198 ASP A C 1
ATOM 1637 O O . ASP A 1 198 ? 15.438 -17.641 -33.430 1.00 53.69 198 ASP A O 1
ATOM 1641 N N . GLU A 1 199 ? 16.271 -16.573 -35.202 1.00 55.47 199 GLU A N 1
ATOM 1642 C CA . GLU A 1 199 ? 17.644 -16.472 -34.675 1.00 55.47 199 GLU A CA 1
ATOM 1643 C C . GLU A 1 199 ? 17.765 -15.585 -33.421 1.00 55.47 199 GLU A C 1
ATOM 1645 O O . GLU A 1 199 ? 18.403 -15.974 -32.439 1.00 55.47 199 GLU A O 1
ATOM 1650 N N . ALA A 1 200 ? 17.086 -14.430 -33.377 1.00 55.31 200 ALA A N 1
ATOM 1651 C CA . ALA A 1 200 ? 17.129 -13.534 -32.210 1.00 55.31 200 ALA A CA 1
ATOM 1652 C C . ALA A 1 200 ? 16.437 -14.138 -30.972 1.00 55.31 200 ALA A C 1
ATOM 1654 O O . ALA A 1 200 ? 16.724 -13.769 -29.828 1.00 55.31 200 ALA A O 1
ATOM 1655 N N . ARG A 1 201 ? 15.516 -15.084 -31.198 1.00 55.31 201 ARG A N 1
ATOM 1656 C CA . ARG A 1 201 ? 14.801 -15.816 -30.148 1.00 55.31 201 ARG A CA 1
ATOM 1657 C C . ARG A 1 201 ? 15.736 -16.798 -29.439 1.00 55.31 201 ARG A C 1
ATOM 1659 O O . ARG A 1 201 ? 15.787 -16.797 -28.210 1.00 55.31 201 ARG A O 1
ATOM 1666 N N . SER A 1 202 ? 16.536 -17.528 -30.216 1.00 57.47 202 SER A N 1
ATOM 1667 C CA . SER A 1 202 ? 17.607 -18.418 -29.747 1.00 57.47 202 SER A CA 1
ATOM 1668 C C . SER A 1 202 ? 18.680 -17.660 -28.944 1.00 57.47 202 SER A C 1
ATOM 1670 O O . SER A 1 202 ? 19.045 -18.065 -27.833 1.00 57.47 202 SER A O 1
ATOM 1672 N N . GLU A 1 203 ? 19.131 -16.500 -29.435 1.00 56.78 203 GLU A N 1
ATOM 1673 C CA . GLU A 1 203 ? 20.163 -15.704 -28.758 1.00 56.78 203 GLU A CA 1
ATOM 1674 C C . GLU A 1 203 ? 19.635 -15.085 -27.448 1.00 56.78 203 GLU A C 1
ATOM 1676 O O . GLU A 1 203 ? 20.301 -15.132 -26.408 1.00 56.78 203 GLU A O 1
ATOM 1681 N N . GLY A 1 204 ? 18.394 -14.583 -27.452 1.00 55.84 204 GLY A N 1
ATOM 1682 C CA . GLY A 1 204 ? 17.725 -14.044 -26.267 1.00 55.84 204 GLY A CA 1
ATOM 1683 C C . GLY A 1 204 ? 17.515 -15.080 -25.158 1.00 55.84 204 GLY A C 1
ATOM 1684 O O . GLY A 1 204 ? 17.787 -14.792 -23.990 1.00 55.84 204 GLY A O 1
ATOM 1685 N N . GLU A 1 205 ? 17.081 -16.293 -25.504 1.00 56.47 205 GLU A N 1
ATOM 1686 C CA . GLU A 1 205 ? 16.918 -17.400 -24.551 1.00 56.47 205 GLU A CA 1
ATOM 1687 C C . GLU A 1 205 ? 18.266 -17.860 -23.974 1.00 56.47 205 GLU A C 1
ATOM 1689 O O . GLU A 1 205 ? 18.399 -18.038 -22.759 1.00 56.47 205 GLU A O 1
ATOM 1694 N N . THR A 1 206 ? 19.305 -17.929 -24.809 1.00 56.78 206 THR A N 1
ATOM 1695 C CA . THR A 1 206 ? 20.668 -18.290 -24.387 1.00 56.78 206 THR A CA 1
ATOM 1696 C C . THR A 1 206 ? 21.272 -17.255 -23.430 1.00 56.78 206 THR A C 1
ATOM 1698 O O . THR A 1 206 ? 21.911 -17.607 -22.434 1.00 56.78 206 THR A O 1
ATOM 1701 N N . ILE A 1 207 ? 21.040 -15.964 -23.676 1.00 54.53 207 ILE A N 1
ATOM 1702 C CA . ILE A 1 207 ? 21.503 -14.863 -22.820 1.00 54.53 207 ILE A CA 1
ATOM 1703 C C . ILE A 1 207 ? 20.778 -14.860 -21.464 1.00 54.53 207 ILE A C 1
ATOM 1705 O O . ILE A 1 207 ? 21.418 -14.676 -20.423 1.00 54.53 207 ILE A O 1
ATOM 1709 N N . ILE A 1 208 ? 19.463 -15.111 -21.455 1.00 55.41 208 ILE A N 1
ATOM 1710 C CA . ILE A 1 208 ? 18.656 -15.232 -20.228 1.00 55.41 208 ILE A CA 1
ATOM 1711 C C . ILE A 1 208 ? 19.189 -16.354 -19.324 1.00 55.41 208 ILE A C 1
ATOM 1713 O O . ILE A 1 208 ? 19.214 -16.207 -18.100 1.00 55.41 208 ILE A O 1
ATOM 1717 N N . LEU A 1 209 ? 19.636 -17.462 -19.919 1.00 53.44 209 LEU A N 1
ATOM 1718 C CA . LEU A 1 209 ? 20.179 -18.615 -19.201 1.00 53.44 209 LEU A CA 1
ATOM 1719 C C . LEU A 1 209 ? 21.614 -18.383 -18.692 1.00 53.44 209 LEU A C 1
ATOM 1721 O O . LEU A 1 209 ? 21.976 -18.890 -17.626 1.00 53.44 209 LEU A O 1
ATOM 1725 N N . LYS A 1 210 ? 22.430 -17.591 -19.405 1.00 54.72 210 LYS A N 1
ATOM 1726 C CA . LYS A 1 210 ? 23.861 -17.397 -19.100 1.00 54.72 210 LYS A CA 1
ATOM 1727 C C . LYS A 1 210 ? 24.188 -16.223 -18.171 1.00 54.72 210 LYS A C 1
ATOM 1729 O O . LYS A 1 210 ? 25.267 -16.229 -17.579 1.00 54.72 210 LYS A O 1
ATOM 1734 N N . SER A 1 211 ? 23.304 -15.240 -17.970 1.00 53.03 211 SER A N 1
ATOM 1735 C CA . SER A 1 211 ? 23.612 -14.088 -17.102 1.00 53.03 211 SER A CA 1
ATOM 1736 C C . SER A 1 211 ? 23.664 -14.485 -15.613 1.00 53.03 211 SER A C 1
ATOM 1738 O O . SER A 1 211 ? 22.644 -14.492 -14.909 1.00 53.03 211 SER A O 1
ATOM 1740 N N . ARG A 1 212 ? 24.857 -14.863 -15.127 1.00 53.81 212 ARG A N 1
ATOM 1741 C CA . ARG A 1 212 ? 25.111 -15.247 -13.726 1.00 53.81 212 ARG A CA 1
ATOM 1742 C C . ARG A 1 212 ? 25.369 -14.049 -12.797 1.00 53.81 212 ARG A C 1
ATOM 1744 O O . ARG A 1 212 ? 25.059 -14.160 -11.611 1.00 53.81 212 ARG A O 1
ATOM 1751 N N . ASP A 1 213 ? 25.815 -12.911 -13.336 1.00 57.03 213 ASP A N 1
ATOM 1752 C CA . ASP A 1 213 ? 26.225 -11.709 -12.590 1.00 57.03 213 ASP A CA 1
ATOM 1753 C C . ASP A 1 213 ? 25.355 -10.472 -12.930 1.00 57.03 213 ASP A C 1
ATOM 1755 O O . ASP A 1 213 ? 24.884 -10.301 -14.055 1.00 57.03 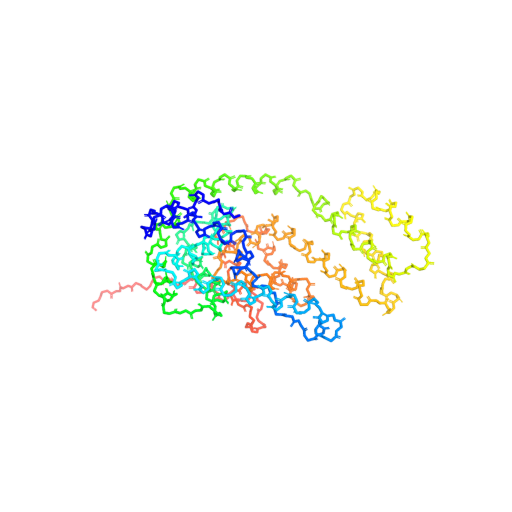213 ASP A O 1
ATOM 1759 N N . TYR A 1 214 ? 25.134 -9.586 -11.954 1.00 55.91 214 TYR A N 1
ATOM 1760 C CA . TYR A 1 214 ? 24.495 -8.278 -12.130 1.00 55.91 214 TYR A CA 1
ATOM 1761 C C . TYR A 1 214 ? 25.239 -7.399 -13.143 1.00 55.91 214 TYR A C 1
ATOM 1763 O O . TYR A 1 214 ? 24.598 -6.663 -13.898 1.00 55.91 214 TYR A O 1
ATOM 1771 N N . TYR A 1 215 ? 26.571 -7.504 -13.195 1.00 60.94 215 TYR A N 1
ATOM 1772 C CA . TYR A 1 215 ? 27.374 -6.817 -14.205 1.00 60.94 215 TYR A CA 1
ATOM 1773 C C . TYR A 1 215 ? 26.971 -7.235 -15.624 1.00 60.94 215 TYR A C 1
ATOM 1775 O O . TYR A 1 215 ? 26.763 -6.377 -16.478 1.00 60.94 215 TYR A O 1
ATOM 1783 N N . GLU A 1 216 ? 26.739 -8.530 -15.852 1.00 62.09 216 GLU A N 1
ATOM 1784 C CA . GLU A 1 216 ? 26.272 -9.058 -17.139 1.00 62.09 216 GLU A CA 1
ATOM 1785 C C . GLU A 1 216 ? 24.860 -8.571 -17.486 1.00 62.09 216 GLU A C 1
ATOM 1787 O O . GLU A 1 216 ? 24.590 -8.234 -18.637 1.00 62.09 216 GLU A O 1
ATOM 1792 N N . VAL A 1 217 ? 23.970 -8.418 -16.496 1.00 61.25 217 VAL A N 1
ATOM 1793 C CA . VAL A 1 217 ? 22.651 -7.796 -16.717 1.00 61.25 217 VAL A CA 1
ATOM 1794 C C . VAL A 1 217 ? 22.806 -6.335 -17.149 1.00 61.25 217 VAL A C 1
ATOM 1796 O O . VAL A 1 217 ? 22.182 -5.919 -18.121 1.00 61.25 217 VAL A O 1
ATOM 1799 N N . ILE A 1 218 ? 23.650 -5.544 -16.478 1.00 64.56 218 ILE A N 1
ATOM 1800 C CA . ILE A 1 218 ? 23.912 -4.150 -16.877 1.00 64.56 218 ILE A CA 1
ATOM 1801 C C . ILE A 1 218 ? 24.558 -4.081 -18.260 1.00 64.56 218 ILE A C 1
ATOM 1803 O O . ILE A 1 218 ? 24.174 -3.233 -19.067 1.00 64.56 218 ILE A O 1
ATOM 1807 N N . LYS A 1 219 ? 25.528 -4.948 -18.544 1.00 66.62 219 LYS A N 1
ATOM 1808 C CA . LYS A 1 219 ? 26.242 -5.008 -19.820 1.00 66.62 219 LYS A CA 1
ATOM 1809 C C . LYS A 1 219 ? 25.293 -5.362 -20.960 1.00 66.62 219 LYS A C 1
ATOM 1811 O O . LYS A 1 219 ? 25.292 -4.670 -21.975 1.00 66.62 219 LYS A O 1
ATOM 1816 N N . LEU A 1 220 ? 24.415 -6.342 -20.754 1.00 65.44 220 LEU A N 1
ATOM 1817 C CA . LEU A 1 220 ? 23.351 -6.702 -21.686 1.00 65.44 220 LEU A CA 1
ATOM 1818 C C . LEU A 1 220 ? 22.389 -5.538 -21.920 1.00 65.44 220 LEU A C 1
ATOM 1820 O O . LEU A 1 220 ? 22.115 -5.188 -23.063 1.00 65.44 220 LEU A O 1
ATOM 1824 N N . LEU A 1 221 ? 21.908 -4.900 -20.851 1.00 63.88 221 LEU A N 1
ATOM 1825 C CA . LEU A 1 221 ? 21.034 -3.733 -20.974 1.00 63.88 221 LEU A CA 1
ATOM 1826 C C . LEU A 1 221 ? 21.728 -2.586 -21.701 1.00 63.88 221 LEU A C 1
ATOM 1828 O O . LEU A 1 221 ? 21.090 -1.897 -22.485 1.00 63.88 221 LEU A O 1
ATOM 1832 N N . SER A 1 222 ? 23.029 -2.410 -21.484 1.00 67.69 222 SER A N 1
ATOM 1833 C CA . SER A 1 222 ? 23.840 -1.398 -22.158 1.00 67.69 222 SER A CA 1
ATOM 1834 C C . SER A 1 222 ? 24.052 -1.724 -23.638 1.00 67.69 222 SER A C 1
ATOM 1836 O O . SER A 1 222 ? 24.025 -0.809 -24.457 1.00 67.69 222 SER A O 1
ATOM 1838 N N . LYS A 1 223 ? 24.225 -3.005 -23.997 1.00 68.06 223 LYS A N 1
ATOM 1839 C CA . LYS A 1 223 ? 24.293 -3.479 -25.390 1.00 68.06 223 LYS A CA 1
ATOM 1840 C C . LYS A 1 223 ? 22.960 -3.228 -26.094 1.00 68.06 223 LYS A C 1
ATOM 1842 O O . LYS A 1 223 ? 22.925 -2.470 -27.054 1.00 68.06 223 LYS A O 1
ATOM 1847 N N . ILE A 1 224 ? 21.866 -3.716 -25.506 1.00 63.69 224 ILE A N 1
ATOM 1848 C CA . ILE A 1 224 ? 20.494 -3.463 -25.962 1.00 63.69 224 ILE A CA 1
ATOM 1849 C C . ILE A 1 224 ? 20.264 -1.956 -26.133 1.00 63.69 224 ILE A C 1
ATOM 1851 O O . ILE A 1 224 ? 19.793 -1.521 -27.174 1.00 63.69 224 ILE A O 1
ATOM 1855 N N . MET A 1 225 ? 20.665 -1.129 -25.161 1.00 62.06 225 MET A N 1
ATOM 1856 C CA . MET A 1 225 ? 20.592 0.333 -25.261 1.00 62.06 225 MET A CA 1
ATOM 1857 C C . MET A 1 225 ? 21.362 0.901 -26.449 1.00 62.06 225 MET A C 1
ATOM 1859 O O . MET A 1 225 ? 20.820 1.760 -27.137 1.00 62.06 225 MET A O 1
ATOM 1863 N N . LYS A 1 226 ? 22.605 0.473 -26.678 1.00 66.56 226 LYS A N 1
ATOM 1864 C CA . LYS A 1 226 ? 23.406 0.948 -27.813 1.00 66.56 226 LYS A CA 1
ATOM 1865 C C . LYS A 1 226 ? 22.744 0.595 -29.143 1.00 66.56 226 LYS A C 1
ATOM 1867 O O . LYS A 1 226 ? 22.693 1.450 -30.021 1.00 66.56 226 LYS A O 1
ATOM 1872 N N . ASP A 1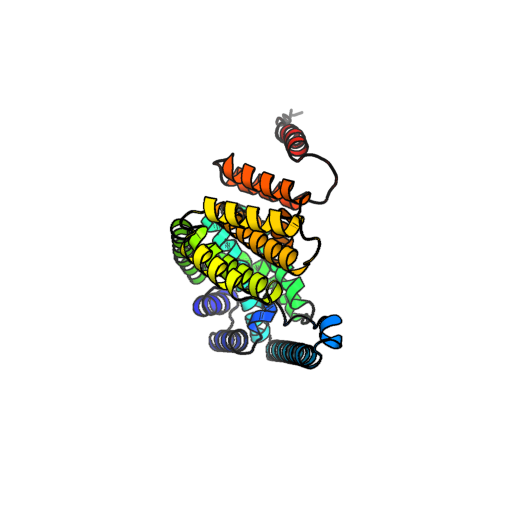 227 ? 22.181 -0.602 -29.249 1.00 59.91 227 ASP A N 1
ATOM 1873 C CA . ASP A 1 227 ? 21.530 -1.074 -30.471 1.00 59.91 227 ASP A CA 1
ATOM 1874 C C . ASP A 1 227 ? 20.192 -0.344 -30.710 1.00 59.91 227 ASP A C 1
ATOM 1876 O O . ASP A 1 227 ? 19.924 0.108 -31.822 1.00 59.91 227 ASP A O 1
ATOM 1880 N N . ILE A 1 228 ? 19.421 -0.071 -29.646 1.00 57.50 228 ILE A N 1
ATOM 1881 C CA . ILE A 1 228 ? 18.211 0.776 -29.698 1.00 57.50 228 ILE A CA 1
ATOM 1882 C C . ILE A 1 228 ? 18.538 2.216 -30.090 1.00 57.50 228 ILE A C 1
ATOM 1884 O O . ILE A 1 228 ? 17.768 2.852 -30.796 1.00 57.50 228 ILE A O 1
ATOM 1888 N N . TYR A 1 229 ? 19.631 2.787 -29.581 1.00 59.50 229 TYR A N 1
ATOM 1889 C CA . TYR A 1 229 ? 19.983 4.174 -29.899 1.00 59.50 229 TYR A CA 1
ATOM 1890 C C . TYR A 1 229 ? 20.429 4.337 -31.354 1.00 59.50 229 TYR A C 1
ATOM 1892 O O . TYR A 1 229 ? 20.282 5.428 -31.896 1.00 59.50 229 TYR A O 1
ATOM 1900 N N . LYS A 1 230 ? 20.949 3.273 -31.976 1.00 66.12 230 LYS A N 1
ATOM 1901 C CA . LYS A 1 230 ? 21.319 3.256 -33.397 1.00 66.12 230 LYS A CA 1
ATOM 1902 C C . LYS A 1 230 ? 20.115 3.087 -34.321 1.00 66.12 230 LYS A C 1
ATOM 1904 O O . LYS A 1 230 ? 20.126 3.617 -35.424 1.00 66.12 230 LYS A O 1
ATOM 1909 N N . GLN A 1 231 ? 19.084 2.367 -33.886 1.00 57.69 231 GLN A N 1
ATOM 1910 C CA . GLN A 1 231 ? 17.856 2.183 -34.653 1.00 57.69 231 GLN A CA 1
ATOM 1911 C C . GLN A 1 231 ? 16.792 3.158 -34.128 1.00 57.69 231 GLN A C 1
ATOM 1913 O O . GLN A 1 231 ? 16.139 2.890 -33.125 1.00 57.69 231 GLN A O 1
ATOM 1918 N N . GLU A 1 232 ? 16.580 4.297 -34.799 1.00 55.62 232 GLU A N 1
ATOM 1919 C CA . GLU A 1 232 ? 15.605 5.350 -34.421 1.00 55.62 232 GLU A CA 1
ATOM 1920 C C . GLU A 1 232 ? 14.168 4.856 -34.141 1.00 55.62 232 GLU A C 1
ATOM 1922 O O . GLU A 1 232 ? 13.333 5.575 -33.584 1.00 55.62 232 GLU A O 1
ATOM 1927 N N . LYS A 1 233 ? 13.864 3.604 -34.473 1.00 56.00 233 LYS A N 1
ATOM 1928 C CA . LYS A 1 233 ? 12.583 2.956 -34.245 1.00 56.00 233 LYS A CA 1
ATOM 1929 C C . LYS A 1 233 ? 12.648 2.061 -33.018 1.00 56.00 233 LYS A C 1
ATOM 1931 O O . LYS A 1 233 ? 13.264 1.006 -33.050 1.00 56.00 233 LYS A O 1
ATOM 1936 N N . THR A 1 234 ? 11.933 2.469 -31.965 1.00 67.25 234 THR A N 1
ATOM 1937 C CA . THR A 1 234 ? 10.871 1.678 -31.296 1.00 67.25 234 THR A CA 1
ATOM 1938 C C . THR A 1 234 ? 10.555 2.277 -29.920 1.00 67.25 234 THR A C 1
ATOM 1940 O O . THR A 1 234 ? 11.214 2.036 -28.904 1.00 67.25 234 THR A O 1
ATOM 1943 N N . TYR A 1 235 ? 9.468 3.052 -29.858 1.00 71.50 235 TYR A N 1
ATOM 1944 C CA . TYR A 1 235 ? 8.839 3.515 -28.611 1.00 71.50 235 TYR A CA 1
ATOM 1945 C C . TYR A 1 235 ? 8.726 2.401 -27.553 1.00 71.50 235 TYR A C 1
ATOM 1947 O O . TYR A 1 235 ? 8.864 2.644 -26.350 1.00 71.50 235 TYR A O 1
ATOM 1955 N N . ILE A 1 236 ? 8.514 1.165 -28.004 1.00 68.88 236 ILE A N 1
ATOM 1956 C CA . ILE A 1 236 ? 8.280 0.023 -27.136 1.00 68.88 236 ILE A CA 1
ATOM 1957 C C . ILE A 1 236 ? 9.539 -0.390 -26.376 1.00 68.88 236 ILE A C 1
ATOM 1959 O O . ILE A 1 236 ? 9.457 -0.670 -25.175 1.00 68.88 236 ILE A O 1
ATOM 1963 N N . ILE A 1 237 ? 10.720 -0.324 -26.995 1.00 66.75 237 ILE A N 1
ATOM 1964 C CA . ILE A 1 237 ? 11.945 -0.659 -26.276 1.00 66.75 237 ILE A CA 1
ATOM 1965 C C . ILE A 1 237 ? 12.279 0.423 -25.240 1.00 66.75 237 ILE A C 1
ATOM 1967 O O . ILE A 1 237 ? 12.563 0.098 -24.084 1.00 66.75 237 ILE A O 1
ATOM 1971 N N . LYS A 1 238 ? 12.095 1.711 -25.577 1.00 71.81 238 LYS A N 1
ATOM 1972 C CA . LYS A 1 238 ? 12.183 2.817 -24.597 1.00 71.81 238 LYS A CA 1
ATOM 1973 C C . LYS A 1 238 ? 11.224 2.602 -23.418 1.00 71.81 238 LYS A C 1
ATOM 1975 O O . LYS A 1 238 ? 11.603 2.803 -22.260 1.00 71.81 238 LYS A O 1
ATOM 1980 N N . ARG A 1 239 ? 9.993 2.151 -23.687 1.00 77.38 239 ARG A N 1
ATOM 1981 C CA . ARG A 1 239 ? 8.987 1.836 -22.661 1.00 77.38 239 ARG A CA 1
ATOM 1982 C C . ARG A 1 239 ? 9.417 0.669 -21.770 1.00 77.38 239 ARG A C 1
ATOM 1984 O O . ARG A 1 239 ? 9.350 0.799 -20.548 1.00 77.38 239 ARG A O 1
ATOM 1991 N N . ASN A 1 240 ? 9.850 -0.454 -22.342 1.00 74.00 240 ASN A N 1
ATOM 1992 C CA . ASN A 1 240 ? 10.275 -1.630 -21.575 1.00 74.00 240 ASN A CA 1
ATOM 1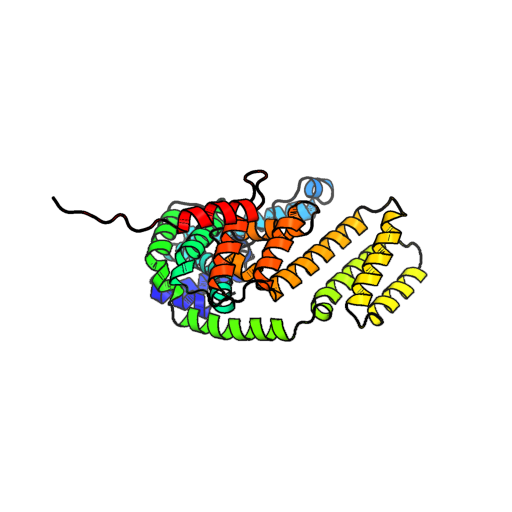993 C C . ASN A 1 240 ? 11.539 -1.345 -20.749 1.00 74.00 240 ASN A C 1
ATOM 1995 O O . ASN A 1 240 ? 11.600 -1.729 -19.580 1.00 74.00 240 ASN A O 1
ATOM 1999 N N . PHE A 1 241 ? 12.488 -0.580 -21.295 1.00 73.94 241 PHE A N 1
ATOM 2000 C CA . PHE A 1 241 ? 13.648 -0.096 -20.550 1.00 73.94 241 PHE A CA 1
ATOM 2001 C C . PHE A 1 241 ? 13.239 0.788 -19.364 1.00 73.94 241 PHE A C 1
ATOM 2003 O O . PHE A 1 241 ? 13.676 0.558 -18.238 1.00 73.94 241 PHE A O 1
ATOM 2010 N N . GLY A 1 242 ? 12.336 1.752 -19.575 1.00 75.44 242 GLY A N 1
ATOM 2011 C CA . GLY A 1 242 ? 11.807 2.587 -18.493 1.00 75.44 242 GLY A CA 1
ATOM 2012 C C . GLY A 1 242 ? 11.126 1.772 -17.386 1.00 75.44 242 GLY A C 1
ATOM 2013 O O . GLY A 1 242 ? 11.323 2.047 -16.200 1.00 75.44 242 GLY A O 1
ATOM 2014 N N . ILE A 1 243 ? 10.375 0.725 -17.754 1.00 79.06 243 ILE A N 1
ATOM 2015 C CA . ILE A 1 243 ? 9.779 -0.217 -16.795 1.00 79.06 243 ILE A CA 1
ATOM 2016 C C . ILE A 1 243 ? 10.873 -0.931 -15.997 1.00 79.06 243 ILE A C 1
ATOM 2018 O O . ILE A 1 243 ? 10.775 -1.002 -14.773 1.00 79.06 243 ILE A O 1
ATOM 2022 N N . LEU A 1 244 ? 11.914 -1.438 -16.655 1.00 75.62 244 LEU A N 1
ATOM 2023 C CA . LEU A 1 244 ? 12.997 -2.143 -15.979 1.00 75.62 244 LEU A CA 1
ATOM 2024 C C . LEU A 1 244 ? 13.780 -1.224 -15.033 1.00 75.62 244 LEU A C 1
ATOM 2026 O O . LEU A 1 244 ? 13.994 -1.583 -13.877 1.00 75.62 244 LEU A O 1
ATOM 2030 N N . MET A 1 245 ? 14.116 -0.007 -15.465 1.00 74.88 245 MET A N 1
ATOM 2031 C CA . MET A 1 245 ? 14.783 0.983 -14.614 1.00 74.88 245 MET A CA 1
ATOM 2032 C C . MET A 1 245 ? 13.931 1.383 -13.408 1.00 74.88 245 MET A C 1
ATOM 2034 O O . MET A 1 245 ? 14.457 1.552 -12.309 1.00 74.88 245 MET A O 1
ATOM 2038 N N . SER A 1 246 ? 12.607 1.461 -13.568 1.00 76.38 246 SER A N 1
ATOM 2039 C CA . SER A 1 246 ? 11.682 1.637 -12.444 1.00 76.38 246 SER A CA 1
ATOM 2040 C C . SER A 1 246 ? 11.775 0.481 -11.434 1.00 76.38 246 SER A C 1
ATOM 2042 O O . SER A 1 246 ? 11.703 0.719 -10.225 1.00 76.38 246 SER A O 1
ATOM 2044 N N . LYS A 1 247 ? 11.995 -0.762 -11.888 1.00 82.19 247 LYS A N 1
ATOM 2045 C CA . LYS A 1 247 ? 12.219 -1.918 -11.001 1.00 82.19 247 LYS A CA 1
ATOM 2046 C C . LYS A 1 247 ? 13.572 -1.859 -10.306 1.00 82.19 247 LYS A C 1
ATOM 2048 O O . LYS A 1 247 ? 13.606 -2.056 -9.096 1.00 82.19 247 LYS A O 1
ATOM 2053 N N . VAL A 1 248 ? 14.645 -1.516 -11.020 1.00 76.94 248 VAL A N 1
ATOM 2054 C CA . VAL A 1 248 ? 15.976 -1.299 -10.422 1.00 76.94 248 VAL A CA 1
ATOM 2055 C C . VAL A 1 248 ? 15.892 -0.248 -9.314 1.00 76.94 248 VAL A C 1
ATOM 2057 O O . VAL A 1 248 ? 16.280 -0.516 -8.182 1.00 76.94 248 VAL A O 1
ATOM 2060 N N . ALA A 1 249 ? 15.292 0.910 -9.599 1.00 75.00 249 ALA A N 1
ATOM 2061 C CA . ALA A 1 249 ? 15.132 1.979 -8.616 1.00 75.00 249 ALA A CA 1
ATOM 2062 C C . ALA A 1 249 ? 14.323 1.532 -7.390 1.00 75.00 249 ALA A C 1
ATOM 2064 O O . ALA A 1 249 ? 14.698 1.838 -6.259 1.00 75.00 249 ALA A O 1
ATOM 2065 N N . ARG A 1 250 ? 13.243 0.766 -7.595 1.00 80.88 250 ARG A N 1
ATOM 2066 C CA . ARG A 1 250 ? 12.438 0.217 -6.496 1.00 80.88 250 ARG A CA 1
ATOM 2067 C C . ARG A 1 250 ? 13.232 -0.753 -5.629 1.00 80.88 250 ARG A C 1
ATOM 2069 O O . ARG A 1 250 ? 13.113 -0.693 -4.409 1.00 80.88 250 ARG A O 1
ATOM 2076 N N . PHE A 1 251 ? 14.024 -1.625 -6.249 1.00 82.81 251 PHE A N 1
ATOM 2077 C CA . PHE A 1 251 ? 14.904 -2.545 -5.538 1.00 82.81 251 PHE A CA 1
ATOM 2078 C C . PHE A 1 251 ? 15.917 -1.773 -4.691 1.00 82.81 251 PHE A C 1
ATOM 2080 O O . PHE A 1 251 ? 15.987 -1.974 -3.482 1.00 82.81 251 PHE A O 1
ATOM 2087 N N . SER A 1 252 ? 16.633 -0.824 -5.300 1.00 79.44 252 SER A N 1
ATOM 2088 C CA . SER A 1 252 ? 17.621 -0.003 -4.598 1.00 79.44 252 SER A CA 1
ATOM 2089 C C . SER A 1 252 ? 17.002 0.772 -3.434 1.00 79.44 252 SER A C 1
ATOM 2091 O O . SER A 1 252 ? 17.552 0.740 -2.339 1.00 79.44 252 SER A O 1
ATOM 2093 N N . ALA A 1 253 ? 15.844 1.410 -3.636 1.00 80.19 253 ALA A N 1
ATOM 2094 C CA . ALA A 1 253 ? 15.162 2.173 -2.591 1.00 80.19 253 ALA A CA 1
ATOM 2095 C C . ALA A 1 253 ? 14.660 1.295 -1.434 1.00 80.19 253 ALA A C 1
ATOM 2097 O O . ALA A 1 253 ? 14.644 1.740 -0.286 1.00 80.19 253 ALA A O 1
ATOM 2098 N N . TRP A 1 254 ? 14.246 0.057 -1.722 1.00 84.75 254 TRP A N 1
ATOM 2099 C CA . TRP A 1 254 ? 13.811 -0.888 -0.697 1.00 84.75 254 TRP A CA 1
ATOM 2100 C C . TRP A 1 254 ? 14.986 -1.457 0.108 1.00 84.75 254 TRP A C 1
ATOM 2102 O O . TRP A 1 254 ? 14.885 -1.549 1.331 1.00 84.75 254 TRP A O 1
ATOM 2112 N N . HIS A 1 255 ? 16.112 -1.782 -0.539 1.00 83.81 255 HIS A N 1
ATOM 2113 C CA . HIS A 1 255 ? 17.320 -2.255 0.152 1.00 83.81 255 HIS A CA 1
ATOM 2114 C C . HIS A 1 255 ? 18.021 -1.148 0.943 1.00 83.81 255 HIS A C 1
ATOM 2116 O O . HIS A 1 255 ? 18.536 -1.408 2.025 1.00 83.81 255 HIS A O 1
ATOM 2122 N N . SER A 1 256 ? 18.005 0.095 0.455 1.00 78.00 256 SER A N 1
ATOM 2123 C CA . SER A 1 256 ? 18.606 1.235 1.157 1.00 78.00 256 SER A CA 1
ATOM 2124 C C . SER A 1 256 ? 17.725 1.809 2.274 1.00 78.00 256 SER A C 1
ATOM 2126 O O . SER A 1 256 ? 18.076 2.846 2.834 1.00 78.00 256 SER A O 1
ATOM 2128 N N . LYS A 1 257 ? 16.549 1.213 2.531 1.00 85.88 257 LYS A N 1
ATOM 2129 C CA . LYS A 1 257 ? 15.500 1.731 3.431 1.00 85.88 257 LYS A CA 1
ATOM 2130 C C . LYS A 1 257 ? 14.993 3.134 3.072 1.00 85.88 257 LYS A C 1
ATOM 2132 O O . LYS A 1 257 ? 14.281 3.755 3.853 1.00 85.88 257 LYS A O 1
ATOM 2137 N N . LEU A 1 258 ? 15.312 3.644 1.879 1.00 84.25 258 LEU A N 1
ATOM 2138 C CA . LEU A 1 258 ? 14.866 4.968 1.444 1.00 84.25 258 LEU A CA 1
ATOM 2139 C C . LEU A 1 258 ? 13.340 5.016 1.355 1.00 84.25 258 LEU A C 1
ATOM 2141 O O . LEU A 1 258 ? 12.731 5.981 1.800 1.00 84.25 258 LEU A O 1
ATOM 2145 N N . LEU A 1 259 ? 12.723 3.959 0.818 1.00 85.62 259 LEU A N 1
ATOM 2146 C CA . LEU A 1 259 ? 11.265 3.855 0.781 1.00 85.62 259 LEU A CA 1
ATOM 2147 C C . LEU A 1 259 ? 10.662 3.913 2.192 1.00 85.62 259 LEU A C 1
ATOM 2149 O O . LEU A 1 259 ? 9.649 4.580 2.379 1.00 85.62 259 LEU A O 1
ATOM 2153 N N . ASP A 1 260 ? 11.306 3.271 3.169 1.00 90.44 260 ASP A N 1
ATOM 2154 C CA . ASP A 1 260 ? 10.838 3.255 4.554 1.00 90.44 260 ASP A CA 1
ATOM 2155 C C . ASP A 1 260 ? 10.867 4.677 5.137 1.00 90.44 260 ASP A C 1
ATOM 2157 O O . ASP A 1 260 ? 9.847 5.163 5.612 1.00 90.44 260 ASP A O 1
ATOM 2161 N N . TYR A 1 261 ? 11.972 5.416 4.992 1.00 88.00 261 TYR A N 1
ATOM 2162 C CA . TYR A 1 261 ? 12.032 6.814 5.444 1.00 88.00 261 TYR A CA 1
ATOM 2163 C C . TYR A 1 261 ? 10.981 7.708 4.788 1.00 88.00 261 TYR A C 1
ATOM 2165 O O . TYR A 1 261 ? 10.402 8.570 5.446 1.00 88.00 261 TYR A O 1
ATOM 2173 N N . VAL A 1 262 ? 10.712 7.507 3.498 1.00 86.56 262 VAL A N 1
ATOM 2174 C CA . VAL A 1 262 ? 9.711 8.299 2.778 1.00 86.56 262 VAL A CA 1
ATOM 2175 C C . VAL A 1 262 ? 8.293 7.995 3.276 1.00 86.56 262 VAL A C 1
ATOM 2177 O O . VAL A 1 262 ? 7.477 8.910 3.376 1.00 86.56 262 VAL A O 1
ATOM 2180 N N . LEU A 1 263 ? 8.001 6.752 3.670 1.00 91.38 263 LEU A N 1
ATOM 2181 C CA . LEU A 1 263 ? 6.720 6.368 4.277 1.00 91.38 263 LEU A CA 1
ATOM 2182 C C . LEU A 1 263 ? 6.484 6.991 5.665 1.00 91.38 263 LEU A C 1
ATOM 2184 O O . LEU A 1 263 ? 5.343 7.019 6.125 1.00 91.38 263 LEU A O 1
ATOM 2188 N N . LEU A 1 264 ? 7.519 7.529 6.315 1.00 94.38 264 LEU A N 1
ATOM 2189 C CA . LEU A 1 264 ? 7.394 8.262 7.582 1.00 94.38 264 LEU A CA 1
ATOM 2190 C C . LEU A 1 264 ? 7.094 9.755 7.399 1.00 94.38 264 LEU A C 1
ATOM 2192 O O . LEU A 1 264 ? 6.876 10.470 8.375 1.00 94.38 264 LEU A O 1
ATOM 2196 N N . THR A 1 265 ? 7.100 10.245 6.159 1.00 90.81 265 THR A N 1
ATOM 2197 C CA . THR A 1 265 ? 6.754 11.636 5.843 1.00 90.81 265 THR A CA 1
ATOM 2198 C C . THR A 1 265 ? 5.231 11.821 5.792 1.00 90.81 265 THR A C 1
ATOM 2200 O O . THR A 1 265 ? 4.508 10.850 5.543 1.00 90.81 265 THR A O 1
ATOM 2203 N N . PRO A 1 266 ? 4.714 13.059 5.938 1.00 89.19 266 PRO A N 1
ATOM 2204 C CA . PRO A 1 266 ? 3.283 13.348 5.803 1.00 89.19 266 PRO A CA 1
ATOM 2205 C C . PRO A 1 266 ? 2.771 13.239 4.349 1.00 89.19 266 PRO A C 1
ATOM 2207 O O . PRO A 1 266 ? 1.660 13.665 4.043 1.00 89.19 266 PRO A O 1
ATOM 2210 N N . VAL A 1 267 ? 3.589 12.729 3.422 1.00 86.62 267 VAL A N 1
ATOM 2211 C CA . VAL A 1 267 ? 3.262 12.645 1.998 1.00 86.62 267 VAL A CA 1
ATOM 2212 C C . VAL A 1 267 ? 2.380 11.411 1.742 1.00 86.62 267 VAL A C 1
ATOM 2214 O O . VAL A 1 267 ? 2.733 10.309 2.183 1.00 86.62 267 VAL A O 1
ATOM 2217 N N . PRO A 1 268 ? 1.261 11.550 1.006 1.00 86.25 268 PRO A N 1
ATOM 2218 C CA . PRO A 1 268 ? 0.413 10.416 0.647 1.00 86.25 268 PRO A CA 1
ATOM 2219 C C . PRO A 1 268 ? 1.164 9.419 -0.249 1.00 86.25 268 PRO A C 1
ATOM 2221 O O . PRO A 1 268 ? 1.986 9.797 -1.094 1.00 86.25 268 PRO A O 1
ATOM 2224 N N . GLN A 1 269 ? 0.880 8.127 -0.088 1.00 84.75 269 GLN A N 1
ATOM 2225 C CA . GLN A 1 269 ? 1.549 7.028 -0.785 1.00 84.75 269 GLN A CA 1
ATOM 2226 C C . GLN A 1 269 ? 1.457 7.157 -2.312 1.00 84.75 269 GLN A C 1
ATOM 2228 O O . GLN A 1 269 ? 2.404 6.817 -3.034 1.00 84.75 269 GLN A O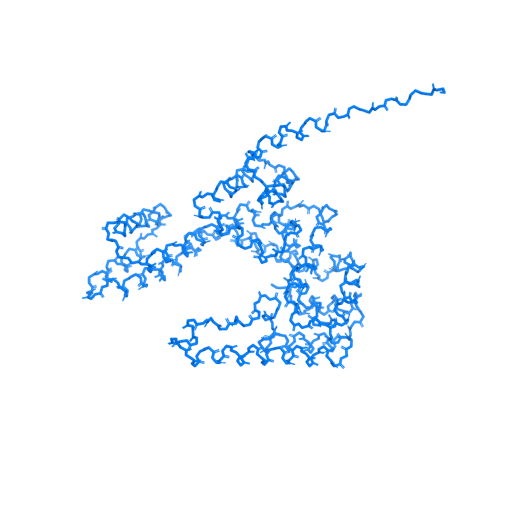 1
ATOM 2233 N N . THR A 1 270 ? 0.346 7.699 -2.812 1.00 76.94 270 THR A N 1
ATOM 2234 C CA . THR A 1 270 ? 0.148 7.993 -4.239 1.00 76.94 270 THR A CA 1
ATOM 2235 C C . THR A 1 270 ? 1.247 8.910 -4.786 1.00 76.94 270 THR A C 1
ATOM 2237 O O . THR A 1 270 ? 1.866 8.584 -5.804 1.00 76.94 270 THR A O 1
ATOM 2240 N N . ARG A 1 271 ? 1.593 9.981 -4.059 1.00 78.75 271 ARG A N 1
ATOM 2241 C CA . ARG A 1 271 ? 2.653 10.937 -4.427 1.00 78.75 271 ARG A CA 1
ATOM 2242 C C . ARG A 1 271 ? 4.057 10.377 -4.210 1.00 78.75 271 ARG A C 1
ATOM 2244 O O . ARG A 1 271 ? 4.930 10.603 -5.047 1.00 78.75 271 ARG A O 1
ATOM 2251 N N . ILE A 1 272 ? 4.265 9.590 -3.151 1.00 75.25 272 ILE A N 1
ATOM 2252 C CA . ILE A 1 272 ? 5.540 8.895 -2.892 1.00 75.25 272 ILE A CA 1
ATOM 2253 C C . ILE A 1 272 ? 5.937 8.042 -4.098 1.00 75.25 272 ILE A C 1
ATOM 2255 O O . ILE A 1 272 ? 7.085 8.087 -4.544 1.00 75.25 272 ILE A O 1
ATOM 2259 N N . SER A 1 273 ? 4.981 7.286 -4.650 1.00 65.19 273 SER A N 1
ATOM 2260 C CA . SER A 1 273 ? 5.234 6.429 -5.804 1.00 65.19 273 SER A CA 1
ATOM 2261 C C . SER A 1 273 ? 5.717 7.242 -7.009 1.00 65.19 273 SER A C 1
ATOM 2263 O O . SER A 1 273 ? 6.764 6.934 -7.578 1.00 65.19 273 SER A O 1
ATOM 2265 N N . GLU A 1 274 ? 5.040 8.338 -7.351 1.00 60.97 274 GLU A N 1
ATOM 2266 C CA . GLU A 1 274 ? 5.455 9.191 -8.461 1.00 60.97 274 GLU A CA 1
ATOM 2267 C C . GLU A 1 274 ? 6.830 9.818 -8.238 1.00 60.97 274 GLU A C 1
ATOM 2269 O O . GLU A 1 274 ? 7.657 9.807 -9.150 1.00 60.97 274 GLU A O 1
ATOM 2274 N N . MET A 1 275 ? 7.099 10.337 -7.038 1.00 59.91 275 MET A N 1
ATOM 2275 C CA . MET A 1 275 ? 8.368 10.993 -6.720 1.00 59.91 275 MET A CA 1
ATOM 2276 C C . MET A 1 275 ? 9.538 10.006 -6.757 1.00 59.91 275 MET A C 1
ATOM 2278 O O . MET A 1 275 ? 10.536 10.276 -7.428 1.00 59.91 275 MET A O 1
ATOM 2282 N N . LEU A 1 276 ? 9.397 8.832 -6.129 1.00 62.06 276 LEU A N 1
ATOM 2283 C CA . LEU A 1 276 ? 10.421 7.784 -6.154 1.00 62.06 276 LEU A CA 1
ATOM 2284 C C . LEU A 1 276 ? 10.681 7.267 -7.573 1.00 62.06 276 LEU A C 1
ATOM 2286 O O . LEU A 1 276 ? 11.825 6.996 -7.928 1.00 62.06 276 LEU A O 1
ATOM 2290 N N . PHE A 1 277 ? 9.653 7.147 -8.418 1.00 54.22 277 PHE A N 1
ATOM 2291 C CA . PHE A 1 277 ? 9.847 6.697 -9.799 1.00 54.22 277 PHE A CA 1
ATOM 2292 C C . PHE A 1 277 ? 10.374 7.799 -10.722 1.00 54.22 277 PHE A C 1
ATOM 2294 O O . PHE A 1 277 ? 11.101 7.490 -11.672 1.00 54.22 277 PHE A O 1
ATOM 2301 N N . ARG A 1 278 ? 10.110 9.079 -10.425 1.00 53.69 278 ARG A N 1
ATOM 2302 C CA . ARG A 1 278 ? 10.714 10.214 -11.140 1.00 53.69 278 ARG A CA 1
ATOM 2303 C C . ARG A 1 278 ? 12.225 10.286 -10.944 1.00 53.69 278 ARG A C 1
ATOM 2305 O O . ARG A 1 278 ? 12.880 10.739 -11.872 1.00 53.69 278 ARG A O 1
ATOM 2312 N N . ILE A 1 279 ? 12.795 9.744 -9.862 1.00 49.34 279 ILE A N 1
ATOM 2313 C CA . ILE A 1 279 ? 14.257 9.612 -9.658 1.00 49.34 279 ILE A CA 1
ATOM 2314 C C . ILE A 1 279 ? 14.968 8.994 -10.880 1.00 49.34 279 ILE A C 1
ATOM 2316 O O . ILE A 1 279 ? 16.134 9.261 -11.133 1.00 49.34 279 ILE A O 1
ATOM 2320 N N . THR A 1 280 ? 14.281 8.202 -11.700 1.00 45.34 280 THR A N 1
ATOM 2321 C CA . THR A 1 280 ? 14.875 7.620 -12.915 1.00 45.34 280 THR A CA 1
ATOM 2322 C C . THR A 1 280 ? 14.931 8.568 -14.126 1.00 45.34 280 THR A C 1
ATOM 2324 O O . THR A 1 280 ? 15.654 8.291 -15.082 1.00 45.34 280 THR A O 1
ATOM 2327 N N . LYS A 1 281 ? 14.221 9.707 -14.116 1.00 48.84 281 LYS A N 1
ATOM 2328 C CA . LYS A 1 281 ? 14.214 10.696 -15.207 1.00 48.84 281 LYS A CA 1
ATOM 2329 C C . LYS A 1 281 ? 15.268 11.783 -14.944 1.00 48.84 281 LYS A C 1
ATOM 2331 O O . LYS A 1 281 ? 15.128 12.558 -14.006 1.00 48.84 281 LYS A O 1
ATOM 2336 N N . ARG A 1 282 ? 16.309 11.834 -15.790 1.00 51.69 282 ARG A N 1
ATOM 2337 C CA . ARG A 1 282 ? 17.510 12.717 -15.802 1.00 51.69 282 ARG A CA 1
ATOM 2338 C C . ARG A 1 282 ? 17.589 13.873 -14.773 1.00 51.69 282 ARG A C 1
ATOM 2340 O O . ARG A 1 282 ? 18.535 13.878 -13.997 1.00 51.69 282 ARG A O 1
ATOM 2347 N N . LYS A 1 283 ? 16.647 14.830 -14.729 1.00 45.53 283 LYS A N 1
ATOM 2348 C CA . LYS A 1 283 ? 16.681 15.970 -13.775 1.00 45.53 283 LYS A CA 1
ATOM 2349 C C . LYS A 1 283 ? 16.301 15.595 -12.330 1.00 45.53 283 LYS A C 1
ATOM 2351 O O . LYS A 1 283 ? 16.894 16.099 -11.385 1.00 45.53 283 LYS A O 1
ATOM 2356 N N . SER A 1 284 ? 15.361 14.675 -12.135 1.00 44.34 284 SER A N 1
ATOM 2357 C CA . SER A 1 284 ? 14.885 14.237 -10.812 1.00 44.34 284 SER A CA 1
ATOM 2358 C C . SER A 1 284 ? 15.766 13.142 -10.186 1.00 44.34 284 SER A C 1
ATOM 2360 O O . SER A 1 284 ? 15.625 12.830 -9.003 1.00 44.34 284 SER A O 1
ATOM 2362 N N . ALA A 1 285 ? 16.721 12.597 -10.948 1.00 52.38 285 ALA A N 1
ATOM 2363 C CA . ALA A 1 285 ? 17.743 11.675 -10.451 1.00 52.38 285 ALA A CA 1
ATOM 2364 C C . ALA A 1 285 ? 18.643 12.284 -9.374 1.00 52.38 285 ALA A C 1
ATOM 2366 O O . ALA A 1 285 ? 19.135 11.551 -8.516 1.00 52.38 285 ALA A O 1
ATOM 2367 N N . GLY A 1 286 ? 18.813 13.611 -9.375 1.00 55.78 286 GLY A N 1
ATOM 2368 C CA . GLY A 1 286 ? 19.573 14.323 -8.349 1.00 55.78 286 GLY A CA 1
ATOM 2369 C C . GLY A 1 286 ? 19.005 14.110 -6.945 1.00 55.78 286 GLY A C 1
ATOM 2370 O O . GLY A 1 286 ? 19.749 13.723 -6.049 1.00 55.78 286 GLY A O 1
ATOM 2371 N N . LEU A 1 287 ? 17.686 14.258 -6.769 1.00 53.94 287 LEU A N 1
ATOM 2372 C CA . LEU A 1 287 ? 17.023 14.108 -5.464 1.00 53.94 287 LEU A CA 1
ATOM 2373 C C . LEU A 1 287 ? 17.106 12.677 -4.930 1.00 53.94 287 LEU A C 1
ATOM 2375 O O . LEU A 1 287 ? 17.390 12.466 -3.756 1.00 53.94 287 LEU A O 1
ATOM 2379 N N . GLY A 1 288 ? 16.924 11.679 -5.794 1.00 56.34 288 GLY A N 1
ATOM 2380 C CA . GLY A 1 288 ? 17.037 10.286 -5.374 1.00 56.34 288 GLY A CA 1
ATOM 2381 C C . GLY A 1 288 ? 18.464 9.852 -5.071 1.00 56.34 288 GLY A C 1
ATOM 2382 O O . GLY A 1 288 ? 18.690 9.176 -4.073 1.00 56.34 288 GLY A O 1
ATOM 2383 N N . ARG A 1 289 ? 19.446 10.277 -5.878 1.00 63.09 289 ARG A N 1
ATOM 2384 C CA . ARG A 1 289 ? 20.869 10.064 -5.565 1.00 63.09 289 ARG A CA 1
ATOM 2385 C C . ARG A 1 289 ? 21.253 10.758 -4.262 1.00 63.09 289 ARG A C 1
ATOM 2387 O O . ARG A 1 289 ? 21.997 10.183 -3.477 1.00 63.09 289 ARG A O 1
ATOM 2394 N N . TYR A 1 290 ? 20.721 11.951 -4.012 1.00 64.25 290 TYR A N 1
ATOM 2395 C CA . TYR A 1 290 ? 20.938 12.681 -2.769 1.00 64.25 290 TYR A CA 1
ATOM 2396 C C . TYR A 1 290 ? 20.344 11.945 -1.564 1.00 64.25 290 TYR A C 1
ATOM 2398 O O . TYR A 1 290 ? 21.053 11.707 -0.591 1.00 64.25 290 TYR A O 1
ATOM 2406 N N . ALA A 1 291 ? 19.095 11.490 -1.657 1.00 62.72 291 ALA A N 1
ATOM 2407 C CA . ALA A 1 291 ? 18.457 10.724 -0.593 1.00 62.72 291 ALA A CA 1
ATOM 2408 C C . ALA A 1 291 ? 19.174 9.383 -0.335 1.00 62.72 291 ALA A C 1
ATOM 2410 O O . ALA A 1 291 ? 19.413 9.018 0.812 1.00 62.72 291 ALA A O 1
ATOM 2411 N N . LEU A 1 292 ? 19.625 8.690 -1.389 1.00 63.66 292 LEU A N 1
ATOM 2412 C CA . LEU A 1 292 ? 20.476 7.501 -1.257 1.00 63.66 292 LEU A CA 1
ATOM 2413 C C . LEU A 1 292 ? 21.826 7.825 -0.600 1.00 63.66 292 LEU A C 1
ATOM 2415 O O . LEU A 1 292 ? 22.298 7.054 0.233 1.00 63.66 292 LEU A O 1
ATOM 2419 N N . ASN A 1 293 ? 22.442 8.958 -0.941 1.00 65.06 293 ASN A N 1
ATOM 2420 C CA . ASN A 1 293 ? 23.683 9.407 -0.313 1.00 65.06 293 ASN A CA 1
ATOM 2421 C C . ASN A 1 293 ? 23.480 9.756 1.164 1.00 65.06 293 ASN A C 1
ATOM 2423 O O . ASN A 1 293 ? 24.358 9.443 1.958 1.00 65.06 293 ASN A O 1
ATOM 2427 N N . ILE A 1 294 ? 22.339 10.334 1.554 1.00 69.75 294 ILE A N 1
ATOM 2428 C CA . ILE A 1 294 ? 21.981 10.528 2.967 1.00 69.75 294 ILE A CA 1
ATOM 2429 C C . ILE A 1 294 ? 21.909 9.171 3.677 1.00 69.75 294 ILE A C 1
ATOM 2431 O O . ILE A 1 294 ? 22.546 8.987 4.712 1.00 69.75 294 ILE A O 1
ATOM 2435 N N . CYS A 1 295 ? 21.194 8.199 3.101 1.00 65.44 295 CYS A N 1
ATOM 2436 C CA . CYS A 1 295 ? 21.091 6.859 3.683 1.00 65.44 295 CYS A CA 1
ATOM 2437 C C . CYS A 1 295 ? 22.458 6.165 3.818 1.00 65.44 295 CYS A C 1
ATOM 2439 O O . CYS A 1 295 ? 22.650 5.405 4.760 1.00 65.44 295 CYS A O 1
ATOM 2441 N N . LYS A 1 296 ? 23.407 6.430 2.909 1.00 68.94 296 LYS A N 1
ATOM 2442 C CA . LYS A 1 296 ? 24.772 5.878 2.965 1.00 68.94 296 LYS A CA 1
ATOM 2443 C C . LYS A 1 296 ? 25.699 6.611 3.938 1.00 68.94 296 LYS A C 1
ATOM 2445 O O . LYS A 1 296 ? 26.488 5.960 4.603 1.00 68.94 296 LYS A O 1
ATOM 2450 N N . ARG A 1 297 ? 25.654 7.947 3.974 1.00 72.31 297 ARG A N 1
ATOM 2451 C CA . ARG A 1 297 ? 26.650 8.784 4.673 1.00 72.31 297 ARG A CA 1
ATOM 2452 C C . ARG A 1 297 ? 26.409 8.926 6.167 1.00 72.31 297 ARG A C 1
ATOM 2454 O O . ARG A 1 297 ? 27.357 9.154 6.903 1.00 72.31 297 ARG A O 1
ATOM 2461 N N . PHE A 1 298 ? 25.160 8.871 6.606 1.00 71.94 298 PHE A N 1
ATOM 2462 C CA . PHE A 1 298 ? 24.824 9.069 8.012 1.00 71.94 298 PHE A CA 1
ATOM 2463 C C . PHE A 1 298 ? 24.471 7.725 8.620 1.00 71.94 298 PHE A C 1
ATOM 2465 O O . PHE A 1 298 ? 23.616 7.051 8.067 1.00 71.94 298 PHE A O 1
ATOM 2472 N N . GLU A 1 299 ? 25.089 7.320 9.725 1.00 73.25 299 GLU A N 1
ATOM 2473 C CA . GLU A 1 299 ? 24.699 6.098 10.453 1.00 73.25 299 GLU A CA 1
ATOM 2474 C C . GLU A 1 299 ? 23.483 6.332 11.359 1.00 73.25 299 GLU A C 1
ATOM 2476 O O . GLU A 1 299 ? 22.658 5.439 11.548 1.00 73.25 299 GLU A O 1
ATOM 2481 N N . ASP A 1 300 ? 23.325 7.567 11.842 1.00 80.19 300 ASP A N 1
ATOM 2482 C CA . ASP A 1 300 ? 22.241 7.982 12.728 1.00 80.19 300 ASP A CA 1
ATOM 2483 C C . ASP A 1 300 ? 20.870 7.986 12.021 1.00 80.19 300 ASP A C 1
ATOM 2485 O O . ASP A 1 300 ? 20.639 8.688 11.026 1.00 80.19 300 ASP A O 1
ATOM 2489 N N . TYR A 1 301 ? 19.932 7.215 12.575 1.00 75.31 301 TYR A N 1
ATOM 2490 C CA . TYR A 1 301 ? 18.577 7.057 12.045 1.00 75.31 301 TYR A CA 1
ATOM 2491 C C . TYR A 1 301 ? 17.746 8.350 12.097 1.00 75.31 301 TYR A C 1
ATOM 2493 O O . TYR A 1 301 ? 16.976 8.610 11.169 1.00 75.31 301 TYR A O 1
ATOM 2501 N N . ASN A 1 302 ? 17.915 9.179 13.133 1.00 71.19 302 ASN A N 1
ATOM 2502 C CA . ASN A 1 302 ? 17.198 10.448 13.277 1.00 71.19 302 ASN A CA 1
ATOM 2503 C C . ASN A 1 302 ? 17.673 11.461 12.227 1.00 71.19 302 ASN A C 1
ATOM 2505 O O . ASN A 1 302 ? 16.849 12.100 11.571 1.00 71.19 302 ASN A O 1
ATOM 2509 N N . LYS A 1 303 ? 18.990 11.566 12.005 1.00 73.31 303 LYS A N 1
ATOM 2510 C CA . LYS A 1 303 ? 19.574 12.430 10.969 1.00 73.31 303 LYS A CA 1
ATOM 2511 C C . LYS A 1 303 ? 19.084 12.024 9.582 1.00 73.31 303 LYS A C 1
ATOM 2513 O O . LYS A 1 303 ? 18.671 12.890 8.813 1.00 73.31 303 LYS A O 1
ATOM 2518 N N . ARG A 1 304 ? 19.049 10.721 9.272 1.00 75.31 304 ARG A N 1
ATOM 2519 C CA . ARG A 1 304 ? 18.480 10.221 8.006 1.00 75.31 304 ARG A CA 1
ATOM 2520 C C . ARG A 1 304 ? 17.020 10.625 7.834 1.00 75.31 304 ARG A C 1
ATOM 2522 O O . ARG A 1 304 ? 16.662 11.109 6.763 1.00 75.31 304 ARG A O 1
ATOM 2529 N N . TYR A 1 305 ? 16.197 10.455 8.869 1.00 73.62 305 TYR A N 1
ATOM 2530 C CA . TYR A 1 305 ? 14.778 10.805 8.825 1.00 73.62 305 TYR A CA 1
ATOM 2531 C C . TYR A 1 305 ? 14.554 12.299 8.571 1.00 73.62 305 TYR A C 1
ATOM 2533 O O . TYR A 1 305 ? 13.800 12.647 7.662 1.00 73.62 305 TYR A O 1
ATOM 2541 N N . VAL A 1 306 ? 15.240 13.181 9.306 1.00 74.88 306 VAL A N 1
ATOM 2542 C CA . VAL A 1 306 ? 15.127 14.639 9.127 1.00 74.88 306 VAL A CA 1
ATOM 2543 C C . VAL A 1 306 ? 15.563 15.046 7.722 1.00 74.88 306 VAL A C 1
ATOM 2545 O O . VAL A 1 306 ? 14.829 15.736 7.018 1.00 74.88 306 VAL A O 1
ATOM 2548 N N . LEU A 1 307 ? 16.726 14.571 7.274 1.00 70.31 307 LEU A N 1
ATOM 2549 C CA . LEU A 1 307 ? 17.279 14.933 5.971 1.00 70.31 307 LEU A CA 1
ATOM 2550 C C . LEU A 1 307 ? 16.441 14.394 4.808 1.00 70.31 307 LEU A C 1
ATOM 2552 O O . LEU A 1 307 ? 16.236 15.105 3.823 1.00 70.31 307 LEU A O 1
ATOM 2556 N N . CYS A 1 308 ? 15.908 13.174 4.917 1.00 67.88 308 CYS A N 1
ATOM 2557 C CA . CYS A 1 308 ? 14.950 12.661 3.940 1.00 67.88 308 CYS A CA 1
ATOM 2558 C C . CYS A 1 308 ? 13.674 13.507 3.962 1.00 67.88 308 CYS A C 1
ATOM 2560 O O . CYS A 1 308 ? 13.267 14.005 2.921 1.00 67.88 308 CYS A O 1
ATOM 2562 N N . SER A 1 309 ? 13.090 13.763 5.131 1.00 66.19 309 SER A N 1
ATOM 2563 C CA . SER A 1 309 ? 11.867 14.566 5.247 1.00 66.19 309 SER A CA 1
ATOM 2564 C C . SER A 1 309 ? 12.026 15.952 4.613 1.00 66.19 309 SER A C 1
ATOM 2566 O O . SER A 1 309 ? 11.188 16.347 3.809 1.00 66.19 309 SER A O 1
ATOM 2568 N N . LEU A 1 310 ? 13.140 16.644 4.869 1.00 65.31 310 LEU A N 1
ATOM 2569 C CA . LEU A 1 310 ? 13.458 17.939 4.255 1.00 65.31 310 LEU A CA 1
ATOM 2570 C C . LEU A 1 310 ? 13.624 17.840 2.734 1.00 65.31 310 LEU A C 1
ATOM 2572 O O . LEU A 1 310 ? 13.066 18.645 1.997 1.00 65.31 310 LEU A O 1
ATOM 2576 N N . SER A 1 311 ? 14.339 16.823 2.247 1.00 63.47 311 SER A N 1
ATOM 2577 C CA . SER A 1 311 ? 14.550 16.617 0.806 1.00 63.47 311 SER A CA 1
ATOM 2578 C C . SER A 1 311 ? 13.239 16.405 0.041 1.00 63.47 311 SER A C 1
ATOM 2580 O O . SER A 1 311 ? 13.137 16.787 -1.124 1.00 63.47 311 SER A O 1
ATOM 2582 N N . TYR A 1 312 ? 12.246 15.785 0.684 1.00 61.03 312 TYR A N 1
ATOM 2583 C CA . TYR A 1 312 ? 10.944 15.493 0.081 1.00 61.03 312 TYR A CA 1
ATOM 2584 C C . TYR A 1 312 ? 9.917 16.612 0.286 1.00 61.03 312 TYR A C 1
ATOM 2586 O O . TYR A 1 312 ? 9.096 16.826 -0.601 1.00 61.03 312 TYR A O 1
ATOM 2594 N N . LEU A 1 313 ? 9.977 17.352 1.398 1.00 56.91 313 LEU A N 1
ATOM 2595 C CA . LEU A 1 313 ? 9.118 18.518 1.639 1.00 56.91 313 LEU A CA 1
ATOM 2596 C C . LEU A 1 313 ? 9.489 19.718 0.752 1.00 56.91 313 LEU A C 1
ATOM 2598 O O . LEU A 1 313 ? 8.620 20.518 0.424 1.00 56.91 313 LEU A O 1
ATOM 2602 N N . LEU A 1 314 ? 10.755 19.834 0.335 1.00 53.66 314 LEU A N 1
ATOM 2603 C CA . LEU A 1 314 ? 11.262 21.004 -0.395 1.00 53.66 314 LEU A CA 1
ATOM 2604 C C . LEU A 1 314 ? 11.221 20.882 -1.931 1.00 53.66 314 LEU A C 1
ATOM 2606 O O . LEU A 1 314 ? 11.490 21.856 -2.629 1.00 53.66 314 LEU A O 1
ATOM 2610 N N . GLY A 1 315 ? 10.871 19.724 -2.497 1.00 53.62 315 GLY A N 1
ATOM 2611 C CA . GLY A 1 315 ? 10.742 19.570 -3.953 1.00 53.62 315 GLY A CA 1
ATOM 2612 C C . GLY A 1 315 ? 9.300 19.811 -4.406 1.00 53.62 315 GLY A C 1
ATOM 2613 O O . GLY 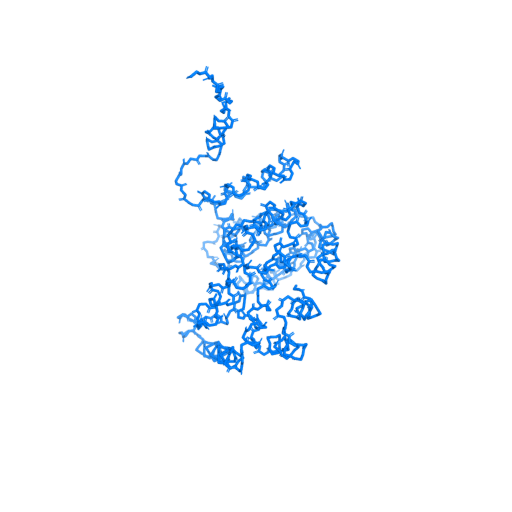A 1 315 ? 8.526 18.853 -4.361 1.00 53.62 315 GLY A O 1
ATOM 2614 N N . PRO A 1 316 ? 8.912 21.035 -4.833 1.00 45.94 316 PRO A N 1
ATOM 2615 C CA . PRO A 1 316 ? 9.487 21.743 -5.982 1.00 45.94 316 PRO A CA 1
ATOM 2616 C C . PRO A 1 316 ? 9.636 23.270 -5.769 1.00 45.94 316 PRO A C 1
ATOM 2618 O O . PRO A 1 316 ? 9.261 24.049 -6.644 1.00 45.94 316 PRO A O 1
ATOM 2621 N N . ILE A 1 317 ? 10.161 23.722 -4.627 1.00 40.16 317 ILE A N 1
ATOM 2622 C CA . ILE A 1 317 ? 10.556 25.133 -4.477 1.00 40.16 317 ILE A CA 1
ATOM 2623 C C . ILE A 1 317 ? 11.958 25.286 -5.086 1.00 40.16 317 ILE A C 1
ATOM 2625 O O . ILE A 1 317 ? 12.839 24.450 -4.898 1.00 40.16 317 ILE A O 1
ATOM 2629 N N . GLN A 1 318 ? 12.110 26.293 -5.936 1.00 41.78 318 GLN A N 1
ATOM 2630 C CA . GLN A 1 318 ? 13.177 26.447 -6.921 1.00 41.78 318 GLN A CA 1
ATOM 2631 C C . GLN A 1 318 ? 14.617 26.418 -6.352 1.00 41.78 318 GLN A C 1
ATOM 2633 O O . GLN A 1 318 ? 14.914 26.925 -5.275 1.00 41.78 318 GLN A O 1
ATOM 2638 N N . THR A 1 319 ? 15.513 25.829 -7.158 1.00 39.41 319 THR A N 1
ATOM 2639 C CA . THR A 1 319 ? 16.919 26.227 -7.419 1.00 39.41 319 THR A CA 1
ATOM 2640 C C . THR A 1 319 ? 17.926 26.433 -6.283 1.00 39.41 319 THR A C 1
ATOM 2642 O O . THR A 1 319 ? 19.043 26.853 -6.574 1.00 39.41 319 THR A O 1
ATOM 2645 N N . LEU A 1 320 ? 17.650 26.079 -5.031 1.00 39.84 320 LEU A N 1
ATOM 2646 C CA . LEU A 1 320 ? 18.701 26.035 -4.008 1.00 39.84 320 LEU A CA 1
ATOM 2647 C C . LEU A 1 320 ? 19.163 24.602 -3.764 1.00 39.84 320 LEU A C 1
ATOM 2649 O O . LEU A 1 320 ? 18.369 23.696 -3.510 1.00 39.84 320 LEU A O 1
ATOM 2653 N N . SER A 1 321 ? 20.478 24.384 -3.850 1.00 44.69 321 SER A N 1
ATOM 2654 C CA . SER A 1 321 ? 21.052 23.094 -3.480 1.00 44.69 321 SER A CA 1
ATOM 2655 C C . SER A 1 321 ? 20.676 22.792 -2.017 1.00 44.69 321 SER A C 1
ATOM 2657 O O . SER A 1 321 ? 20.802 23.675 -1.165 1.00 44.69 321 SER A O 1
ATOM 2659 N N . PRO A 1 322 ? 20.244 21.568 -1.670 1.00 45.28 322 PRO A N 1
ATOM 2660 C CA . PRO A 1 322 ? 19.952 21.203 -0.282 1.00 45.28 322 PRO A CA 1
ATOM 2661 C C . PRO A 1 322 ? 21.139 21.415 0.678 1.00 45.28 322 PRO A C 1
ATOM 2663 O O . PRO A 1 322 ? 20.938 21.641 1.865 1.00 45.28 322 PRO A O 1
ATOM 2666 N N . LEU A 1 323 ? 22.381 21.422 0.170 1.00 45.88 323 LEU A N 1
ATOM 2667 C CA . LEU A 1 323 ? 23.581 21.820 0.922 1.00 45.88 323 LEU A CA 1
ATOM 2668 C C . LEU A 1 323 ? 23.546 23.296 1.348 1.00 45.88 323 LEU A C 1
ATOM 2670 O O . LEU A 1 323 ? 24.009 23.628 2.436 1.00 45.88 323 LEU A O 1
ATOM 2674 N N . THR A 1 324 ? 22.969 24.170 0.526 1.00 49.16 324 THR A N 1
ATOM 2675 C CA . THR A 1 324 ? 22.750 25.587 0.839 1.00 49.16 324 THR A CA 1
ATOM 2676 C C . THR A 1 324 ? 21.683 25.746 1.926 1.00 49.16 324 THR A C 1
ATOM 2678 O O . THR A 1 324 ? 21.892 26.499 2.871 1.00 49.16 324 THR A O 1
ATOM 2681 N N . LEU A 1 325 ? 20.606 24.956 1.864 1.00 46.69 325 LEU A N 1
ATOM 2682 C CA . LEU A 1 325 ? 19.561 24.899 2.899 1.00 46.69 325 LEU A CA 1
ATOM 2683 C C . LEU A 1 325 ? 20.074 24.338 4.235 1.00 46.69 325 LEU A C 1
ATOM 2685 O O . LEU A 1 325 ? 19.717 24.839 5.297 1.00 46.69 325 LEU A O 1
ATOM 2689 N N . ILE A 1 326 ? 20.953 23.333 4.204 1.00 49.59 326 ILE A N 1
ATOM 2690 C CA . ILE A 1 326 ? 21.614 22.796 5.404 1.00 49.59 326 ILE A CA 1
ATOM 2691 C C . ILE A 1 326 ? 22.574 23.833 6.004 1.00 49.59 326 ILE A C 1
ATOM 2693 O O . ILE A 1 326 ? 22.570 24.026 7.216 1.00 49.59 326 ILE A O 1
ATOM 2697 N N . LYS A 1 327 ? 23.345 24.560 5.180 1.00 49.91 327 LYS A N 1
ATOM 2698 C CA . LYS A 1 327 ? 24.196 25.671 5.648 1.00 49.91 327 LYS A CA 1
ATOM 2699 C C . LYS A 1 327 ? 23.382 26.827 6.245 1.00 49.91 327 LYS A C 1
ATOM 2701 O O . LYS A 1 327 ? 23.820 27.424 7.223 1.00 49.91 327 LYS A O 1
ATOM 2706 N N . GLN A 1 328 ? 22.204 27.121 5.695 1.00 46.94 328 GLN A N 1
ATOM 2707 C CA . GLN A 1 328 ? 21.292 28.135 6.235 1.00 46.94 328 GLN A CA 1
ATOM 2708 C C . GLN A 1 328 ? 20.646 27.683 7.555 1.00 46.94 328 GLN A C 1
ATOM 2710 O O . GLN A 1 328 ? 20.616 28.456 8.507 1.00 46.94 328 GLN A O 1
ATOM 2715 N N . ASN A 1 329 ? 20.233 26.418 7.678 1.00 46.34 329 ASN A N 1
ATOM 2716 C CA . ASN A 1 329 ? 19.620 25.898 8.907 1.00 46.34 329 ASN A CA 1
ATOM 2717 C C . ASN A 1 329 ? 20.628 25.586 10.030 1.00 46.34 329 ASN A C 1
ATOM 2719 O O . ASN A 1 329 ? 20.272 25.676 11.203 1.00 46.34 329 ASN A O 1
ATOM 2723 N N . HIS A 1 330 ? 21.901 25.314 9.718 1.00 44.88 330 HIS A N 1
ATOM 2724 C CA . HIS A 1 330 ? 22.957 25.249 10.739 1.00 44.88 330 HIS A CA 1
ATOM 2725 C C . HIS A 1 330 ? 23.246 26.608 11.402 1.00 44.88 330 HIS A C 1
ATOM 2727 O O . HIS A 1 330 ? 23.752 26.619 12.520 1.00 44.88 330 HIS A O 1
ATOM 2733 N N . LYS A 1 331 ? 22.885 27.744 10.780 1.00 40.19 331 LYS A N 1
ATOM 2734 C CA . LYS A 1 331 ? 22.907 29.056 11.458 1.00 40.19 331 LYS A CA 1
ATOM 2735 C C . LYS A 1 331 ? 21.735 29.242 12.433 1.00 40.19 331 LYS A C 1
ATOM 2737 O O . LYS A 1 331 ? 21.898 29.941 13.423 1.00 40.19 331 LYS A O 1
ATOM 2742 N N . VAL A 1 332 ? 20.591 28.595 12.196 1.00 38.25 332 VAL A N 1
ATOM 2743 C CA . VAL A 1 332 ? 19.384 28.714 13.043 1.00 38.25 332 VAL A CA 1
ATOM 2744 C C . VAL A 1 332 ? 19.480 27.857 14.313 1.00 38.25 332 VAL A C 1
ATOM 2746 O O . VAL A 1 332 ? 18.927 28.217 15.345 1.00 38.25 332 VAL A O 1
ATOM 2749 N N . LEU A 1 333 ? 20.255 26.769 14.289 1.00 34.41 333 LEU A N 1
ATOM 2750 C CA . LEU A 1 333 ? 20.491 25.912 15.462 1.00 34.41 333 LEU A CA 1
ATOM 2751 C C . LEU A 1 333 ? 21.563 26.448 16.438 1.00 34.41 333 LEU A C 1
ATOM 2753 O O . LEU A 1 333 ? 21.879 25.769 17.409 1.00 34.41 333 LEU A O 1
ATOM 2757 N N . ASN A 1 334 ? 22.085 27.662 16.215 1.00 33.34 334 ASN A N 1
ATOM 2758 C CA . ASN A 1 334 ? 23.047 28.351 17.089 1.00 33.34 334 ASN A CA 1
ATOM 2759 C C . ASN A 1 334 ? 22.452 29.612 17.754 1.00 33.34 334 ASN A C 1
ATOM 2761 O O . ASN A 1 334 ? 23.149 30.611 17.937 1.00 33.34 334 ASN A O 1
ATOM 2765 N N . TYR A 1 335 ? 21.174 29.593 18.143 1.00 29.55 335 TYR A N 1
ATOM 2766 C CA . TYR A 1 335 ? 20.663 30.590 19.088 1.00 29.55 335 TYR A CA 1
ATOM 2767 C C . TYR A 1 335 ? 21.111 30.216 20.508 1.00 29.55 335 TYR A C 1
ATOM 2769 O O . TYR A 1 335 ? 20.607 29.268 21.109 1.00 29.55 335 TYR A O 1
ATOM 2777 N N . LYS A 1 336 ? 22.097 30.957 21.032 1.00 33.38 336 LYS A N 1
ATOM 2778 C CA . LYS A 1 336 ? 22.420 30.980 22.466 1.00 33.38 336 LYS A CA 1
ATOM 2779 C C . LYS A 1 336 ? 21.167 31.393 23.259 1.00 33.38 336 LYS A C 1
ATOM 2781 O O . LYS A 1 336 ? 20.413 32.236 22.769 1.00 33.38 336 LYS A O 1
ATOM 2786 N N . PRO A 1 337 ? 20.954 30.868 24.477 1.00 30.53 337 PRO A N 1
ATOM 2787 C CA . PRO A 1 337 ? 19.862 31.329 25.319 1.00 30.53 337 PRO A CA 1
ATOM 2788 C C . PRO A 1 337 ? 20.088 32.802 25.669 1.00 30.53 337 PRO A C 1
ATOM 2790 O O . PRO A 1 337 ? 21.157 33.184 26.153 1.00 30.53 337 PRO A O 1
ATOM 2793 N N . VAL A 1 338 ? 19.074 33.627 25.409 1.00 29.14 338 VAL A N 1
ATOM 2794 C CA . VAL A 1 338 ? 18.978 34.977 25.964 1.00 29.14 338 VAL A CA 1
ATOM 2795 C C . VAL A 1 338 ? 18.916 34.812 27.480 1.00 29.14 338 VAL A C 1
ATOM 2797 O O . VAL A 1 338 ? 17.968 34.234 28.009 1.00 29.14 338 VAL A O 1
ATOM 2800 N N . ARG A 1 339 ? 19.965 35.268 28.174 1.00 30.05 339 ARG A N 1
ATOM 2801 C CA . ARG A 1 339 ? 19.936 35.454 29.624 1.00 30.05 339 ARG A CA 1
ATOM 2802 C C . ARG A 1 339 ? 18.830 36.460 29.929 1.00 30.05 339 ARG A C 1
ATOM 2804 O O . ARG A 1 339 ? 18.924 37.611 29.515 1.00 30.05 339 ARG A O 1
ATOM 2811 N N . GLN A 1 340 ? 17.807 36.018 30.650 1.00 30.64 340 GLN A N 1
ATOM 2812 C CA . GLN A 1 340 ? 16.954 36.915 31.416 1.00 30.64 340 GLN A CA 1
ATOM 2813 C C . GLN A 1 340 ? 17.821 37.542 32.511 1.00 30.64 340 GLN A C 1
ATOM 2815 O O . GLN A 1 340 ? 18.270 36.851 33.424 1.00 30.64 340 GLN A O 1
ATOM 2820 N N . SER A 1 341 ? 18.103 38.834 32.387 1.00 27.16 341 SER A N 1
ATOM 2821 C CA . SER A 1 341 ? 18.513 39.667 33.510 1.00 27.16 341 SER A CA 1
ATOM 2822 C C . SER A 1 341 ? 17.264 40.322 34.082 1.00 27.16 341 SER A C 1
ATOM 2824 O O . SER A 1 341 ? 16.568 41.063 33.394 1.00 27.16 341 SER A O 1
ATOM 2826 N N . ILE A 1 342 ? 17.005 39.972 35.334 1.00 30.66 342 ILE A N 1
ATOM 2827 C CA . ILE A 1 342 ? 16.133 40.646 36.289 1.00 30.66 342 ILE A CA 1
ATOM 2828 C C . ILE A 1 342 ? 16.607 42.101 36.438 1.00 30.66 342 ILE A C 1
ATOM 2830 O O . ILE A 1 342 ? 17.793 42.307 36.698 1.00 30.66 342 ILE A O 1
ATOM 2834 N N . ILE A 1 343 ? 15.710 43.067 36.217 1.00 36.69 343 ILE A N 1
ATOM 2835 C CA . ILE A 1 343 ? 15.184 44.086 37.154 1.00 36.69 343 ILE A CA 1
ATOM 2836 C C . ILE A 1 343 ? 13.910 44.641 36.513 1.00 36.69 343 ILE A C 1
ATOM 2838 O O . ILE A 1 343 ? 13.958 44.945 35.298 1.00 36.69 343 ILE A O 1
#

pLDDT: mean 77.43, std 18.64, range [27.16, 98.5]

Radius of gyration: 24.1 Å; chains: 1; bounding box: 54×63×76 Å

Sequence (343 aa):
MPSWNVHRAVAMNVFGISREIADKVNRIVDTEDVHDLGRRLPPKPRLIEWILNWEKAEEKKLRRTKALLKAKRIMNASRDYAYAFFLHHALDLLAPRLLAAKATKVPLEKCGKNILKAVCYDLEIFLQQIIGLDFQNFIQEFESKFNNIIHNPCLLKWIENTSLHIEEKRRTLTIRKYLNPYVQRALKRIISETTHGDEARSEGETIILKSRDYYEVIKLLSKIMKDIYKQEKTYIIKRNFGILMSKVARFSAWHSKLLDYVLLTPVPQTRISEMLFRITKRKSAGLGRYALNICKRFEDYNKRYVLCSLSYLLGPIQTLSPLTLIKQNHKVLNYKPVRQSII

Foldseek 3Di:
DADLVLLLLCLCPQVVQDSVLLVVLVCCCVPPLLVCLLPDQLDQQDPVCCVPPVPVNVVSVVSSVSNLVSLLVQCVVDLSSVLSNLSSSLCVLLLLLLLLCVLLVPDCVVLVVLLLLQSLVSSCVSCVVPDDPSSVVSSVSCVVRVVVSSPRPSSVVSSVVVSVVLVVCLVPPDPCNQLLVLLLVLLVVCPVPVDPDDVSVVVSVVLSVPCPDPVSVVVVVVVVVVVCVVPVDDPSNVVSNLVSVLSVLVSLCSSLSVLSLVSSGSHHPVVSSVLSSCCSPVPSVVLSVVLSVLSVVDPDSVSSSVLSNCSVVPPPDDDDDVVNVVVVVVVVVPDDDDDDDDD